Protein AF-A0A661CUA1-F1 (afdb_monomer_lite)

Radius of gyration: 27.74 Å; chains: 1; bounding box: 76×44×80 Å

Sequence (276 aa):
GLHLSSKHQPNWLWATFEHKDNLGRCDYVGCYDFFGNTQPIIKPKKKGGKYPAGNLTKDLMNWMNALAVDKRLKNYRLKGVQINYTDSYGRPIVFGNSAIEVGFAATSSCMSCHVRASFTKEGENVLGFGADRLDQSYNGCPQPAWFNPLWTYGNPPMLKPADFVWALSKAEKAKVPPTQLSPKDGVVSYDYPGYTTDLKWTAVPDATSYQVEIQYKRSNDNRWLPWKKISTTTTEFTFQFLLNTPLNMRGRWRVWAVYPRGEGPKTGWWTFKYRR

Secondary structure (DSSP, 8-state):
-EEEEETTSTT-EEEEEEETT-TTTTTTT-EE-TTTBSS-EE---STT------PBPHHHHHHHHHTT--GGGGGEEEEEEE--SB-TTS-B-----TTTSTTTTTT--HHHHHHHSEE-TT--B-S-SB-SSTT-B--SS--GGGGGGG--TT-----EE-SEEE--TT--PPP-PPPEEESPTTEEEE-TTT-EEEEEE---TT--EEEEEEEEE-TT--S-EEEEEEEESSSEEEEE---SS-S-PEEEEEEEEEETTEE-PPPPPEEEEEE-

Foldseek 3Di:
DKWAWDPPDVLTKIWDKDFLAQFQQQAAQFAAQPQFFPCRTGHHDDGRHRGHSGATDPRVVVVCVVVVPPPNCNRMDIRDIDRFLADPVQHGDQQADCQPLPQASNADDRSQQQVLQWAFPVRDNPQDQADPDSNHGDGGDDDPVSQPVQPPDPDRTDIDGDRMDDGCPPPDDAFDFWAWDPPAFPAEDDDPDDQKGKTATDDDPQFQWKWKWKWKDDPPGPDTHTDDIDIGRDRMDIDGDPDPDDDKMKMKMKMWTAHPVGTHDIDDIGIYIYDD

pLDDT: mean 85.12, std 11.74, range [44.56, 98.38]

Structure (mmCIF, N/CA/C/O backbone):
data_AF-A0A661CUA1-F1
#
_entry.id   AF-A0A661CUA1-F1
#
loop_
_atom_site.group_PDB
_atom_site.id
_atom_site.type_symbol
_atom_site.label_atom_id
_atom_site.label_alt_id
_atom_site.label_comp_id
_atom_site.label_asym_id
_atom_site.label_entity_id
_atom_site.label_seq_id
_atom_site.pdbx_PDB_ins_code
_atom_site.Cartn_x
_atom_site.Cartn_y
_atom_site.Cartn_z
_atom_site.occupancy
_atom_site.B_iso_or_equiv
_atom_site.auth_seq_id
_atom_site.auth_comp_id
_atom_site.auth_asym_id
_atom_site.auth_atom_id
_atom_site.pdbx_PDB_model_num
ATOM 1 N N . GLY A 1 1 ? 6.805 0.487 -2.379 1.00 82.69 1 GLY A N 1
ATOM 2 C CA . GLY A 1 1 ? 6.686 -0.043 -3.747 1.00 82.69 1 GLY A CA 1
ATOM 3 C C . GLY A 1 1 ? 7.747 -1.094 -3.967 1.00 82.69 1 GLY A C 1
ATOM 4 O O . GLY A 1 1 ? 8.706 -1.143 -3.201 1.00 82.69 1 GLY A O 1
ATOM 5 N N . LEU A 1 2 ? 7.569 -1.920 -4.989 1.00 87.56 2 LEU A N 1
ATOM 6 C CA . LEU A 1 2 ? 8.536 -2.924 -5.417 1.00 87.56 2 LEU A CA 1
ATOM 7 C C . LEU A 1 2 ? 8.628 -2.902 -6.945 1.00 87.56 2 LEU A C 1
ATOM 9 O O . LEU A 1 2 ? 7.609 -3.018 -7.618 1.00 87.56 2 LEU A O 1
ATOM 13 N N . HIS A 1 3 ? 9.838 -2.774 -7.470 1.00 87.69 3 HIS A N 1
ATOM 14 C CA . HIS A 1 3 ? 10.173 -2.974 -8.871 1.00 87.69 3 HIS A CA 1
ATOM 15 C C . HIS A 1 3 ? 10.940 -4.272 -9.034 1.00 87.69 3 HIS A C 1
ATOM 17 O O . HIS A 1 3 ? 11.919 -4.505 -8.325 1.00 87.69 3 HIS A O 1
ATOM 23 N N . LEU A 1 4 ? 10.500 -5.079 -9.993 1.00 84.50 4 LEU A N 1
ATOM 24 C CA . LEU A 1 4 ? 11.173 -6.300 -10.402 1.00 84.50 4 LEU A CA 1
ATOM 25 C C . LEU A 1 4 ? 11.501 -6.192 -11.887 1.00 84.50 4 LEU A C 1
ATOM 27 O O . LEU A 1 4 ? 10.625 -5.844 -12.685 1.00 84.50 4 LEU A O 1
ATOM 31 N N . SER A 1 5 ? 12.749 -6.494 -12.233 1.00 82.00 5 SER A N 1
ATOM 32 C CA . SER A 1 5 ? 13.186 -6.704 -13.606 1.00 82.00 5 SER A CA 1
ATOM 33 C C . SER A 1 5 ? 13.463 -8.187 -13.846 1.00 82.00 5 SER A C 1
ATOM 35 O O . SER A 1 5 ? 13.892 -8.913 -12.947 1.00 82.00 5 SER A O 1
ATOM 37 N N . SER A 1 6 ? 13.220 -8.645 -15.073 1.00 78.50 6 SER A N 1
ATOM 38 C CA . SER A 1 6 ? 13.767 -9.906 -15.564 1.00 78.50 6 SER A CA 1
ATOM 39 C C . SER A 1 6 ? 14.571 -9.678 -16.834 1.00 78.50 6 SER A C 1
ATOM 41 O O . SER A 1 6 ? 14.069 -9.124 -17.813 1.00 78.50 6 SER A O 1
ATOM 43 N N . LYS A 1 7 ? 15.800 -10.200 -16.836 1.00 75.19 7 LYS A N 1
ATOM 44 C CA . LYS A 1 7 ? 16.718 -10.217 -17.986 1.00 75.19 7 LYS A CA 1
ATOM 45 C C . LYS A 1 7 ? 16.389 -11.296 -19.020 1.00 75.19 7 LYS A C 1
ATOM 47 O O . LYS A 1 7 ? 17.126 -11.460 -19.983 1.00 75.19 7 LYS A O 1
ATOM 52 N N . HIS A 1 8 ? 15.282 -12.023 -18.854 1.00 72.44 8 HIS A N 1
ATOM 53 C CA . HIS A 1 8 ? 14.834 -13.019 -19.834 1.00 72.44 8 HIS A CA 1
ATOM 54 C C . HIS A 1 8 ? 14.430 -12.407 -21.188 1.00 72.44 8 HIS A C 1
ATOM 56 O O . HIS A 1 8 ? 14.202 -13.148 -22.138 1.00 72.44 8 HIS A O 1
ATOM 62 N N . GLN A 1 9 ? 14.303 -11.079 -21.284 1.00 69.56 9 GLN A N 1
ATOM 63 C CA . GLN A 1 9 ? 13.999 -10.358 -22.519 1.00 69.56 9 GLN A CA 1
ATOM 64 C C . GLN A 1 9 ? 15.070 -9.285 -22.778 1.00 69.56 9 GLN A C 1
ATOM 66 O O . GLN A 1 9 ? 15.530 -8.674 -21.809 1.00 69.56 9 GLN A O 1
ATOM 71 N N . PRO A 1 10 ? 15.431 -8.992 -24.046 1.00 66.12 10 PRO A N 1
ATOM 72 C CA . PRO A 1 10 ? 16.476 -8.014 -24.380 1.00 66.12 10 PRO A CA 1
ATOM 73 C C . PRO A 1 10 ? 16.242 -6.622 -23.782 1.00 66.12 10 PRO A C 1
ATOM 75 O O . PRO A 1 10 ? 17.176 -5.997 -23.292 1.00 66.12 10 PRO A O 1
ATOM 78 N N . ASN A 1 11 ? 14.983 -6.177 -23.745 1.00 67.44 11 ASN A N 1
ATOM 79 C CA . ASN A 1 11 ? 14.596 -4.883 -23.175 1.00 67.44 11 ASN A CA 1
ATOM 80 C C . ASN A 1 11 ? 14.220 -4.948 -21.689 1.00 67.44 11 ASN A C 1
ATOM 82 O O . ASN A 1 11 ? 13.808 -3.942 -21.131 1.00 67.44 11 ASN A O 1
ATOM 86 N N . TRP A 1 12 ? 14.393 -6.107 -21.051 1.00 71.19 12 TRP A N 1
ATOM 87 C CA . TRP A 1 12 ? 14.025 -6.406 -19.669 1.00 71.19 12 TRP A CA 1
ATOM 88 C C . TRP A 1 12 ? 12.513 -6.290 -19.423 1.00 71.19 12 TRP A C 1
ATOM 90 O O . TRP A 1 12 ? 11.855 -5.305 -19.747 1.00 71.19 12 TRP A O 1
ATOM 100 N N . LEU A 1 13 ? 11.928 -7.321 -18.820 1.00 82.06 13 LEU A N 1
ATOM 101 C CA . LEU A 1 13 ? 10.550 -7.231 -18.344 1.00 82.06 13 LEU A CA 1
ATOM 102 C C . LEU A 1 13 ? 10.547 -6.402 -17.064 1.00 82.06 13 LEU A C 1
ATOM 104 O O . LEU A 1 13 ? 11.079 -6.870 -16.061 1.00 82.06 13 LEU A O 1
ATOM 108 N N . TRP A 1 14 ? 9.923 -5.228 -17.071 1.00 86.12 14 TRP A N 1
ATOM 109 C CA . TRP A 1 14 ? 9.775 -4.405 -15.874 1.00 86.12 14 TRP A CA 1
ATOM 110 C C . TRP A 1 14 ? 8.365 -4.489 -15.324 1.00 86.12 14 TRP A C 1
ATOM 112 O O . TRP A 1 14 ? 7.400 -4.176 -16.013 1.00 86.12 14 TRP A O 1
ATOM 122 N N . ALA A 1 15 ? 8.240 -4.865 -14.057 1.00 90.44 15 ALA A N 1
ATOM 123 C CA . ALA A 1 15 ? 6.969 -4.900 -13.352 1.00 90.44 15 ALA A CA 1
ATOM 124 C C . ALA A 1 15 ? 7.048 -4.051 -12.084 1.00 90.44 15 ALA A C 1
ATOM 126 O O . ALA A 1 15 ? 8.010 -4.142 -11.315 1.00 90.44 15 ALA A O 1
ATOM 127 N N . THR A 1 16 ? 6.016 -3.239 -11.849 1.00 91.50 16 THR A N 1
ATOM 128 C CA . THR A 1 16 ? 5.913 -2.432 -10.631 1.00 91.50 16 THR A CA 1
ATOM 129 C C . THR A 1 16 ? 4.720 -2.833 -9.790 1.00 91.50 16 THR A C 1
ATOM 131 O O . THR A 1 16 ? 3.604 -3.023 -10.278 1.00 91.50 16 THR A O 1
ATOM 134 N N . PHE A 1 17 ? 4.968 -2.956 -8.494 1.00 93.25 17 PHE A N 1
ATOM 135 C CA . PHE A 1 17 ? 4.002 -3.380 -7.509 1.00 93.25 17 PHE A CA 1
ATOM 136 C C . PHE A 1 17 ? 3.898 -2.354 -6.393 1.00 93.25 17 PHE A C 1
ATOM 138 O O . PHE A 1 17 ? 4.875 -1.752 -5.930 1.00 93.25 17 PHE A O 1
ATOM 145 N N . GLU A 1 18 ? 2.687 -2.202 -5.883 1.00 92.88 18 GLU A N 1
ATOM 146 C CA . GLU A 1 18 ? 2.422 -1.370 -4.723 1.00 92.88 18 GLU A CA 1
ATOM 147 C C . GLU A 1 18 ? 1.622 -2.138 -3.684 1.00 92.88 18 GLU A C 1
ATOM 149 O O . GLU A 1 18 ? 0.798 -2.997 -4.004 1.00 92.88 18 GLU A O 1
ATOM 154 N N . HIS A 1 19 ? 1.876 -1.827 -2.414 1.00 92.94 19 HIS A N 1
ATOM 155 C CA . HIS A 1 19 ? 1.150 -2.441 -1.316 1.00 92.94 19 HIS A CA 1
ATOM 156 C C . HIS A 1 19 ? -0.345 -2.106 -1.415 1.00 92.94 19 HIS A C 1
ATOM 158 O O . HIS A 1 19 ? -0.734 -1.017 -1.847 1.00 92.94 19 HIS A O 1
ATOM 164 N N . LYS A 1 20 ? -1.208 -3.029 -0.986 1.00 92.00 20 LYS A N 1
ATOM 165 C CA . LYS A 1 20 ? -2.658 -2.905 -1.139 1.00 92.00 20 LYS A CA 1
ATOM 166 C C . LYS A 1 20 ? -3.247 -1.706 -0.375 1.00 92.00 20 LYS A C 1
ATOM 168 O O . LYS A 1 20 ? -4.302 -1.195 -0.747 1.00 92.00 20 LYS A O 1
ATOM 173 N N . ASP A 1 21 ? -2.536 -1.275 0.662 1.00 89.69 21 ASP A N 1
ATOM 174 C CA . ASP A 1 21 ? -2.893 -0.157 1.537 1.00 89.69 21 ASP A CA 1
ATOM 175 C C . ASP A 1 21 ? -2.162 1.149 1.185 1.00 89.69 21 ASP A C 1
ATOM 177 O O . ASP A 1 21 ? -2.344 2.149 1.874 1.00 89.69 21 ASP A O 1
ATOM 181 N N . ASN A 1 22 ? -1.340 1.161 0.128 1.00 89.50 22 ASN A N 1
ATOM 182 C CA . ASN A 1 22 ? -0.621 2.365 -0.276 1.00 89.50 22 ASN A CA 1
ATOM 183 C C . ASN A 1 22 ? -1.599 3.452 -0.751 1.00 89.50 22 ASN A C 1
ATOM 185 O O . ASN A 1 22 ? -2.409 3.225 -1.656 1.00 89.50 22 ASN A O 1
ATOM 189 N N . LEU A 1 23 ? -1.516 4.637 -0.143 1.00 88.19 23 LEU A N 1
ATOM 190 C CA . LEU A 1 23 ? -2.257 5.811 -0.596 1.00 88.19 23 LEU A CA 1
ATOM 191 C C . LEU A 1 23 ? -1.641 6.341 -1.888 1.00 88.19 23 LEU A C 1
ATOM 193 O O . LEU A 1 23 ? -0.425 6.348 -2.052 1.00 88.19 23 LEU A O 1
ATOM 197 N N . GLY A 1 24 ? -2.495 6.787 -2.801 1.00 88.44 24 GLY A N 1
ATOM 198 C CA . GLY A 1 24 ? -2.094 7.231 -4.130 1.00 88.44 24 GLY A CA 1
ATOM 199 C C . GLY A 1 24 ? -1.761 6.100 -5.107 1.00 88.44 24 GLY A C 1
ATOM 200 O O . GLY A 1 24 ? -1.359 6.353 -6.247 1.00 88.44 24 GLY A O 1
ATOM 201 N N . ARG A 1 25 ? -1.970 4.835 -4.705 1.00 89.12 25 ARG A N 1
ATOM 202 C CA . ARG A 1 25 ? -1.834 3.700 -5.620 1.00 89.12 25 ARG A CA 1
ATOM 203 C C . ARG A 1 25 ? -2.765 3.892 -6.808 1.00 89.12 25 ARG A C 1
ATOM 205 O O . ARG A 1 25 ? -3.964 3.850 -6.622 1.00 89.12 25 ARG A O 1
ATOM 212 N N . CYS A 1 26 ? -2.223 3.988 -8.020 1.00 91.31 26 CYS A N 1
ATOM 213 C CA . CYS A 1 26 ? -2.961 4.240 -9.276 1.00 91.31 26 CYS A CA 1
ATOM 214 C C . CYS A 1 26 ? -3.239 5.724 -9.625 1.00 91.31 26 CYS A C 1
ATOM 216 O O . CYS A 1 26 ? -3.932 5.965 -10.607 1.00 91.31 26 CYS A O 1
ATOM 218 N N . ASP A 1 27 ? -2.662 6.708 -8.924 1.00 88.94 27 ASP A N 1
ATOM 219 C CA . ASP A 1 27 ? -2.953 8.146 -9.125 1.00 88.94 27 ASP A CA 1
ATOM 220 C C . ASP A 1 27 ? -2.686 8.735 -10.511 1.00 88.94 27 ASP A C 1
ATOM 222 O O . ASP A 1 27 ? -3.409 9.634 -10.927 1.00 88.94 27 ASP A O 1
ATOM 226 N N . TYR A 1 28 ? -1.625 8.303 -11.190 1.00 84.69 28 TYR A N 1
ATOM 227 C CA . TYR A 1 28 ? -1.165 8.973 -12.411 1.00 84.69 28 TYR A CA 1
ATOM 228 C C . TYR A 1 28 ? -1.676 8.267 -13.661 1.00 84.69 28 TYR A C 1
ATOM 230 O O . TYR A 1 28 ? -2.523 8.775 -14.383 1.00 84.69 28 TYR A O 1
ATOM 238 N N . VAL A 1 29 ? -1.189 7.050 -13.872 1.00 87.00 29 VAL A N 1
ATOM 239 C CA . VAL A 1 29 ? -1.447 6.257 -15.082 1.00 87.00 29 VAL A CA 1
ATOM 240 C C . VAL A 1 29 ? -2.541 5.208 -14.885 1.00 87.00 29 VAL A C 1
ATOM 242 O O . VAL A 1 29 ? -2.998 4.603 -15.846 1.00 87.00 29 VAL A O 1
ATOM 245 N N . GLY A 1 30 ? -2.992 5.000 -13.645 1.00 91.50 30 GLY A N 1
ATOM 246 C CA . GLY A 1 30 ? -3.893 3.913 -13.269 1.00 91.50 30 GLY A CA 1
ATOM 247 C C . GLY A 1 30 ? -3.139 2.661 -12.830 1.00 91.50 30 GLY A C 1
ATOM 248 O O . GLY A 1 30 ? -1.922 2.693 -12.623 1.00 91.50 30 GLY A O 1
ATOM 249 N N . CYS A 1 31 ? -3.874 1.571 -12.641 1.00 93.50 31 CYS A N 1
ATOM 250 C CA . CYS A 1 31 ? -3.322 0.234 -12.468 1.00 93.50 31 CYS A CA 1
ATOM 251 C C . CYS A 1 31 ? -3.986 -0.733 -13.447 1.00 93.50 31 CYS A C 1
ATOM 253 O O . CYS A 1 31 ? -5.211 -0.702 -13.593 1.00 93.50 31 CYS A O 1
ATOM 255 N N . TYR A 1 32 ? -3.176 -1.589 -14.064 1.00 93.69 32 TYR A N 1
ATOM 256 C CA . TYR A 1 32 ? -3.595 -2.579 -15.048 1.00 93.69 32 TYR A CA 1
ATOM 257 C C . TYR A 1 32 ? -3.004 -3.942 -14.676 1.00 93.69 32 TYR A C 1
ATOM 259 O O . TYR A 1 32 ? -1.792 -4.137 -14.741 1.00 93.69 32 TYR A O 1
ATOM 267 N N . ASP A 1 33 ? -3.863 -4.866 -14.254 1.00 94.69 33 ASP A N 1
ATOM 268 C CA . ASP A 1 33 ? -3.498 -6.208 -13.796 1.00 94.69 33 ASP A CA 1
ATOM 269 C C . ASP A 1 33 ? -4.575 -7.228 -14.192 1.00 94.69 33 ASP A C 1
ATOM 271 O O . ASP A 1 33 ? -5.429 -7.609 -13.393 1.00 94.69 33 ASP A O 1
ATOM 275 N N . PHE A 1 34 ? -4.545 -7.651 -15.457 1.00 94.31 34 PHE A N 1
ATOM 276 C CA . PHE A 1 34 ? -5.520 -8.590 -16.025 1.00 94.31 34 PHE A CA 1
ATOM 277 C C . PHE A 1 34 ? -5.372 -10.025 -15.521 1.00 94.31 34 PHE A C 1
ATOM 279 O O . PHE A 1 34 ? -6.331 -10.789 -15.576 1.00 94.31 34 PHE A O 1
ATOM 286 N N . PHE A 1 35 ? -4.189 -10.388 -15.027 1.00 95.06 35 PHE A N 1
ATOM 287 C CA . PHE A 1 35 ? -3.912 -11.736 -14.544 1.00 95.06 35 PHE A CA 1
ATOM 288 C C . PHE A 1 35 ? -4.109 -11.853 -13.035 1.00 95.06 35 PHE A C 1
ATOM 290 O O . PHE A 1 35 ? -4.712 -12.809 -12.558 1.00 95.06 35 PHE A O 1
ATOM 297 N N . GLY A 1 36 ? -3.582 -10.900 -12.271 1.00 94.12 36 GLY A N 1
ATOM 298 C CA . GLY A 1 36 ? -3.439 -10.991 -10.826 1.00 94.12 36 GLY A CA 1
ATOM 299 C C . GLY A 1 36 ? -4.579 -10.387 -10.019 1.00 94.12 36 GLY A C 1
ATOM 300 O O . GLY A 1 36 ? -4.714 -10.729 -8.842 1.00 94.12 36 GLY A O 1
ATOM 301 N N . ASN A 1 37 ? -5.428 -9.544 -10.614 1.00 95.12 37 ASN A N 1
ATOM 302 C CA . ASN A 1 37 ? -6.484 -8.836 -9.896 1.00 95.12 37 ASN A CA 1
ATOM 303 C C . ASN A 1 37 ? -7.870 -9.073 -10.504 1.00 95.12 37 ASN A C 1
ATOM 305 O O . ASN A 1 37 ? -8.085 -8.907 -11.699 1.00 95.12 37 ASN A O 1
ATOM 309 N N . THR A 1 38 ? -8.857 -9.373 -9.656 1.00 95.31 38 THR A N 1
ATOM 310 C CA . THR A 1 38 ? -10.266 -9.471 -10.074 1.00 95.31 3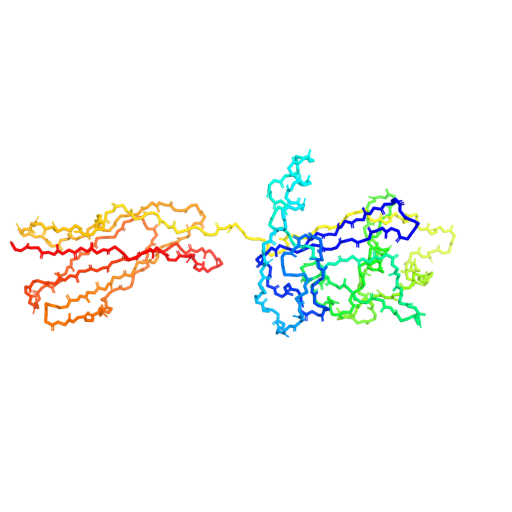8 THR A CA 1
ATOM 311 C C . THR A 1 38 ? -10.844 -8.137 -10.559 1.00 95.31 38 THR A C 1
ATOM 313 O O . THR A 1 38 ? -11.894 -8.113 -11.190 1.00 95.31 38 THR A O 1
ATOM 316 N N . GLN A 1 39 ? -10.203 -7.015 -10.220 1.00 93.69 39 GLN A N 1
ATOM 317 C CA . GLN A 1 39 ? -10.478 -5.691 -10.778 1.00 93.69 39 GLN A CA 1
ATOM 318 C C . GLN A 1 39 ? -9.273 -5.265 -11.623 1.00 93.69 39 GLN A C 1
ATOM 320 O O . GLN A 1 39 ? -8.368 -4.604 -11.109 1.00 93.69 39 GLN A O 1
ATOM 325 N N . PRO A 1 40 ? -9.234 -5.661 -12.905 1.00 93.06 40 PRO A N 1
ATOM 326 C CA . PRO A 1 40 ? -8.013 -5.595 -13.695 1.00 93.06 40 PRO A CA 1
ATOM 327 C C . PRO A 1 40 ? -7.659 -4.186 -14.157 1.00 9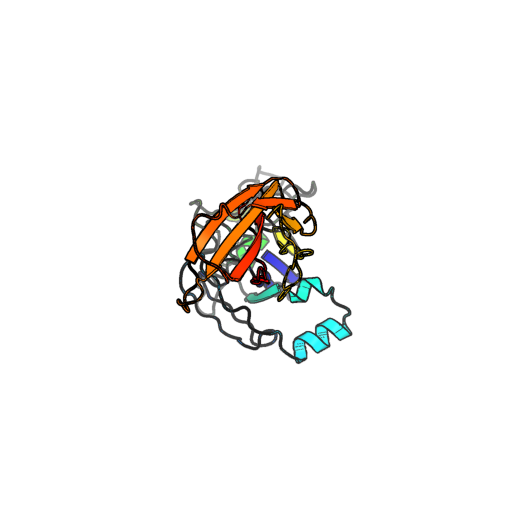3.06 40 PRO A C 1
ATOM 329 O O . PRO A 1 40 ? -6.514 -3.935 -14.505 1.00 93.06 40 PRO A O 1
ATOM 332 N N . ILE A 1 41 ? -8.618 -3.257 -14.159 1.00 94.38 41 ILE A N 1
ATOM 333 C CA . ILE A 1 41 ? -8.400 -1.867 -14.559 1.00 94.38 41 ILE A CA 1
ATOM 334 C C . ILE A 1 41 ? -8.883 -0.953 -13.440 1.00 94.38 41 ILE A C 1
ATOM 336 O O . ILE A 1 41 ? -10.075 -0.891 -13.136 1.00 94.38 41 ILE A O 1
ATOM 340 N N . ILE A 1 42 ? -7.959 -0.187 -12.868 1.00 93.19 42 ILE A N 1
ATOM 341 C CA . ILE A 1 42 ? -8.256 0.872 -11.905 1.00 93.19 42 ILE A CA 1
ATOM 342 C C . ILE A 1 42 ? -7.789 2.188 -12.515 1.00 93.19 42 ILE A C 1
ATOM 344 O O . ILE A 1 42 ? -6.593 2.476 -12.568 1.00 93.19 42 ILE A O 1
ATOM 348 N N . LYS A 1 43 ? -8.744 2.997 -12.978 1.00 92.50 43 LYS A N 1
ATOM 349 C CA . LYS A 1 43 ? -8.448 4.318 -13.541 1.00 92.50 43 LYS A CA 1
ATOM 350 C C . LYS A 1 43 ? -7.980 5.295 -12.448 1.00 92.50 43 LYS A C 1
ATOM 352 O O . LYS A 1 43 ? -8.455 5.191 -11.309 1.00 92.50 43 LYS A O 1
ATOM 357 N N . PRO A 1 44 ? -7.106 6.258 -12.792 1.00 90.56 44 PRO A N 1
ATOM 358 C CA . PRO A 1 44 ? -6.776 7.388 -11.929 1.00 90.56 44 PRO A CA 1
ATOM 359 C C . PRO A 1 44 ? -8.016 8.085 -11.374 1.00 90.56 44 PRO A C 1
ATOM 361 O O . PRO A 1 44 ? -9.020 8.234 -12.074 1.00 90.56 44 PRO A O 1
ATOM 364 N N . LYS A 1 45 ? -7.945 8.527 -10.117 1.00 84.44 45 LYS A N 1
ATOM 365 C CA . LYS A 1 45 ? -8.964 9.389 -9.507 1.00 84.44 45 LYS A CA 1
ATOM 366 C C . LYS A 1 45 ? -8.304 10.626 -8.898 1.00 84.44 45 LYS A C 1
ATOM 368 O O . LYS A 1 45 ? -7.842 11.503 -9.617 1.00 84.44 45 LYS A O 1
ATOM 373 N N . LYS A 1 46 ? -8.276 10.709 -7.566 1.00 78.88 46 LYS A N 1
ATOM 374 C CA . LYS A 1 46 ? -7.733 11.833 -6.803 1.00 78.88 46 LYS A CA 1
ATOM 375 C C . LYS A 1 46 ? -6.348 11.471 -6.283 1.00 78.88 46 LYS A C 1
ATOM 377 O O . LYS A 1 46 ? -6.217 10.441 -5.624 1.00 78.88 46 LYS A O 1
ATOM 382 N N . LYS A 1 47 ? -5.379 12.371 -6.484 1.00 81.25 47 LYS A N 1
ATOM 383 C CA . LYS A 1 47 ? -4.028 12.255 -5.919 1.00 81.25 47 LYS A CA 1
ATOM 384 C C . LYS A 1 47 ? -4.066 12.020 -4.403 1.00 81.25 47 LYS A C 1
ATOM 386 O O . LYS A 1 47 ? -4.809 12.694 -3.687 1.00 81.25 47 LYS A O 1
ATOM 391 N N . GLY A 1 48 ? -3.279 11.063 -3.923 1.00 82.19 48 GLY A N 1
ATOM 392 C CA . GLY A 1 48 ? -3.225 10.621 -2.530 1.00 82.19 48 GLY A CA 1
ATOM 393 C C . GLY A 1 48 ? -4.447 9.820 -2.069 1.00 82.19 48 GLY A C 1
ATOM 394 O O . GLY A 1 48 ? -4.599 9.576 -0.873 1.00 82.19 48 GLY A O 1
ATOM 395 N N . GLY A 1 49 ? -5.341 9.425 -2.980 1.00 83.12 49 GLY A N 1
ATOM 396 C CA . GLY A 1 49 ? -6.562 8.694 -2.648 1.00 83.12 49 GLY A CA 1
ATOM 397 C C . GLY A 1 49 ? -6.312 7.245 -2.220 1.00 83.12 49 GLY A C 1
ATOM 398 O O . GLY A 1 49 ? -5.288 6.644 -2.540 1.00 83.12 49 GLY A O 1
ATOM 399 N N . LYS A 1 50 ? -7.282 6.647 -1.519 1.00 88.50 50 LYS A N 1
ATOM 400 C CA . LYS A 1 50 ? -7.321 5.193 -1.310 1.00 88.50 50 LYS A CA 1
ATOM 401 C C . LYS A 1 50 ? -8.041 4.536 -2.486 1.00 88.50 50 LYS A C 1
ATOM 403 O O . LYS A 1 50 ? -9.143 4.948 -2.843 1.00 88.50 50 LYS A O 1
ATOM 408 N N . TYR A 1 51 ? -7.442 3.492 -3.046 1.00 90.75 51 TYR A N 1
ATOM 409 C CA . TYR A 1 51 ? -7.987 2.768 -4.194 1.00 90.75 51 TYR A CA 1
ATOM 410 C C . TYR A 1 51 ? -8.455 1.366 -3.790 1.00 90.75 51 TYR A C 1
ATOM 412 O O . TYR A 1 51 ? -7.880 0.766 -2.872 1.00 90.75 51 TYR A O 1
ATOM 420 N N . PRO A 1 52 ? -9.478 0.805 -4.461 1.00 90.00 52 PRO A N 1
ATOM 421 C CA . PRO A 1 52 ? -9.916 -0.562 -4.199 1.00 90.00 52 PRO A CA 1
ATOM 422 C C . PRO A 1 52 ? -8.772 -1.527 -4.508 1.00 90.00 52 PRO A C 1
ATOM 424 O O . PRO A 1 52 ? -8.177 -1.468 -5.578 1.00 90.00 52 PRO A O 1
ATOM 427 N N . ALA A 1 53 ? -8.405 -2.377 -3.548 1.00 89.31 53 ALA A N 1
ATOM 428 C CA . ALA A 1 53 ? -7.321 -3.343 -3.740 1.00 89.31 53 ALA A CA 1
ATOM 429 C C . ALA A 1 53 ? -7.699 -4.483 -4.690 1.00 89.31 53 ALA A C 1
ATOM 431 O O . ALA A 1 53 ? -6.806 -5.104 -5.267 1.00 89.31 53 ALA A O 1
ATOM 432 N N . GLY A 1 54 ? -8.998 -4.767 -4.811 1.00 91.19 54 GLY A N 1
ATOM 433 C CA . GLY A 1 54 ? -9.489 -5.990 -5.428 1.00 91.19 54 GLY A CA 1
ATOM 434 C C . GLY A 1 54 ? -8.981 -7.251 -4.719 1.00 91.19 54 GLY A C 1
ATOM 435 O O . GLY A 1 54 ? -8.170 -7.209 -3.779 1.00 91.19 54 GLY A O 1
ATOM 436 N N . ASN A 1 55 ? -9.479 -8.390 -5.179 1.00 94.94 55 ASN A N 1
ATOM 437 C CA . ASN A 1 55 ? -9.015 -9.691 -4.728 1.00 94.94 55 ASN A CA 1
ATOM 438 C C . ASN A 1 55 ? -7.971 -10.219 -5.709 1.00 94.94 55 ASN A C 1
ATOM 440 O O . ASN A 1 55 ? -7.990 -9.877 -6.890 1.00 94.94 55 ASN A O 1
ATOM 444 N N . LEU A 1 56 ? -7.061 -11.052 -5.207 1.00 96.25 56 LEU A N 1
ATOM 445 C CA . LEU A 1 56 ? -6.183 -11.803 -6.096 1.00 96.25 56 LEU A CA 1
ATOM 446 C C . LEU A 1 56 ? -7.016 -12.840 -6.855 1.00 96.25 56 LEU A C 1
ATOM 448 O O . LEU A 1 56 ? -7.937 -13.431 -6.280 1.00 96.25 56 LEU A O 1
ATOM 452 N N . THR A 1 57 ? -6.713 -13.054 -8.132 1.00 97.44 57 THR A N 1
ATOM 453 C CA . THR A 1 57 ? -7.366 -14.106 -8.925 1.00 97.44 57 THR A CA 1
ATOM 454 C C . THR A 1 57 ? -7.000 -15.493 -8.398 1.00 97.44 57 THR A C 1
ATOM 456 O O . THR A 1 57 ? -5.980 -15.685 -7.728 1.00 97.44 57 THR A O 1
ATOM 459 N N . LYS A 1 58 ? -7.844 -16.489 -8.695 1.00 97.25 58 LYS A N 1
ATOM 460 C CA . LYS A 1 58 ? -7.569 -17.885 -8.328 1.00 97.25 58 LYS A CA 1
ATOM 461 C C . LYS A 1 58 ? -6.286 -18.388 -8.989 1.00 97.25 58 LYS A C 1
ATOM 463 O O . LYS A 1 58 ? -5.480 -19.014 -8.311 1.00 97.25 58 LYS A O 1
ATOM 468 N N . ASP A 1 59 ? -6.063 -18.041 -10.253 1.00 96.69 59 ASP A N 1
ATOM 469 C CA . ASP A 1 59 ? -4.892 -18.484 -11.014 1.00 96.69 59 ASP A CA 1
ATOM 470 C C . ASP A 1 59 ? -3.588 -17.943 -10.431 1.00 96.69 59 ASP A C 1
ATOM 472 O O . ASP A 1 59 ? -2.659 -18.713 -10.183 1.00 96.69 59 ASP A O 1
ATOM 476 N N . LEU A 1 60 ? -3.542 -16.648 -10.093 1.00 95.94 60 LEU A N 1
ATOM 477 C CA . LEU A 1 60 ? -2.387 -16.081 -9.402 1.00 95.94 60 LEU A CA 1
ATOM 478 C C . LEU A 1 60 ? -2.169 -16.756 -8.043 1.00 95.94 60 LEU A C 1
ATOM 480 O O . LEU A 1 60 ? -1.036 -17.080 -7.695 1.00 95.94 60 LEU A O 1
ATOM 484 N N . MET A 1 61 ? -3.230 -16.987 -7.264 1.00 96.19 61 MET A N 1
ATOM 485 C CA . MET A 1 61 ? -3.094 -17.676 -5.977 1.00 96.19 61 MET A CA 1
ATOM 486 C C . MET A 1 61 ? -2.568 -19.105 -6.141 1.00 96.19 61 MET A C 1
ATOM 488 O O . MET A 1 61 ? -1.720 -19.519 -5.350 1.00 96.19 61 MET A O 1
ATOM 492 N N . ASN A 1 62 ? -3.014 -19.830 -7.168 1.00 96.69 62 ASN A N 1
ATOM 493 C CA . ASN A 1 62 ? -2.521 -21.165 -7.493 1.00 96.69 62 ASN A CA 1
ATOM 494 C C . ASN A 1 62 ? -1.022 -21.128 -7.815 1.00 96.69 62 ASN A C 1
ATOM 496 O O . ASN A 1 62 ? -0.266 -21.907 -7.241 1.00 96.69 62 ASN A O 1
ATOM 500 N N . TRP A 1 63 ? -0.577 -20.177 -8.642 1.00 95.81 63 TRP A N 1
ATOM 501 C CA . TRP A 1 63 ? 0.844 -19.986 -8.958 1.00 95.81 63 TRP A CA 1
ATOM 502 C C . TRP A 1 63 ? 1.674 -19.630 -7.727 1.00 95.81 63 TRP A C 1
ATOM 504 O O . TRP A 1 63 ? 2.707 -20.246 -7.477 1.00 95.81 63 TRP A O 1
ATOM 514 N N . MET A 1 64 ? 1.216 -18.669 -6.921 1.00 95.12 64 MET A N 1
ATOM 515 C CA . MET A 1 64 ? 1.919 -18.274 -5.698 1.00 95.12 64 MET A CA 1
ATOM 516 C C . MET A 1 64 ? 2.057 -19.442 -4.719 1.00 95.12 64 MET A C 1
ATOM 518 O O . MET A 1 64 ? 3.093 -19.568 -4.073 1.00 95.12 64 MET A O 1
ATOM 522 N N . ASN A 1 65 ? 1.031 -20.290 -4.600 1.00 95.12 65 ASN A N 1
ATOM 523 C CA . ASN A 1 65 ? 1.082 -21.466 -3.736 1.00 95.12 65 ASN A CA 1
ATOM 524 C C . ASN A 1 65 ? 2.015 -22.545 -4.309 1.00 95.12 65 ASN A C 1
ATOM 526 O O . ASN A 1 65 ? 2.831 -23.078 -3.563 1.00 95.12 65 ASN A O 1
ATOM 530 N N . ALA A 1 66 ? 1.937 -22.832 -5.614 1.00 96.75 66 ALA A N 1
ATOM 531 C CA . ALA A 1 66 ? 2.792 -23.818 -6.280 1.00 96.75 66 ALA A CA 1
ATOM 532 C C . ALA A 1 66 ? 4.284 -23.454 -6.197 1.00 96.75 66 ALA A C 1
ATOM 534 O O . ALA A 1 66 ? 5.127 -24.325 -6.017 1.00 96.75 66 ALA A O 1
ATOM 535 N N . LEU A 1 67 ? 4.600 -22.159 -6.272 1.00 95.56 67 LEU A N 1
ATOM 536 C CA . LEU A 1 67 ? 5.960 -21.629 -6.156 1.00 95.56 67 LEU A CA 1
ATOM 537 C C . LEU A 1 67 ? 6.379 -21.328 -4.706 1.00 95.56 67 LEU A C 1
ATOM 539 O O . LEU A 1 67 ? 7.445 -20.755 -4.492 1.00 95.56 67 LEU A O 1
ATOM 543 N N . ALA A 1 68 ? 5.541 -21.657 -3.715 1.00 95.25 68 ALA A N 1
ATOM 544 C CA . ALA A 1 68 ? 5.769 -21.359 -2.299 1.00 95.25 68 ALA A CA 1
ATOM 545 C C . ALA A 1 68 ? 6.161 -19.887 -2.029 1.00 95.25 68 ALA A C 1
ATOM 547 O O . ALA A 1 68 ? 6.973 -19.584 -1.153 1.00 95.25 68 ALA A O 1
ATOM 548 N N . VAL A 1 69 ? 5.569 -18.953 -2.781 1.00 91.00 69 VAL A N 1
ATOM 549 C CA . VAL A 1 69 ? 5.843 -17.518 -2.655 1.00 91.00 69 VAL A CA 1
ATOM 550 C C . VAL A 1 69 ? 5.436 -17.042 -1.264 1.00 91.00 69 VAL A C 1
ATOM 552 O O . VAL A 1 69 ? 4.345 -17.350 -0.774 1.00 91.00 69 VAL A O 1
ATOM 555 N N . ASP A 1 70 ? 6.292 -16.230 -0.641 1.00 92.88 70 ASP A N 1
ATOM 556 C CA . ASP A 1 70 ? 6.037 -15.689 0.689 1.00 92.88 70 ASP A CA 1
ATOM 557 C C . ASP A 1 70 ? 4.657 -15.014 0.770 1.00 92.88 70 ASP A C 1
ATOM 559 O O . ASP A 1 70 ? 4.313 -14.118 -0.010 1.00 92.88 70 ASP A O 1
ATOM 563 N N . LYS A 1 71 ? 3.860 -15.416 1.767 1.00 92.19 71 LYS A N 1
ATOM 564 C CA . LYS A 1 71 ? 2.489 -14.924 1.967 1.00 92.19 71 LYS A CA 1
ATOM 565 C C . LYS A 1 71 ? 2.391 -13.398 2.081 1.00 92.19 71 LYS A C 1
ATOM 567 O O . LYS A 1 71 ? 1.334 -12.846 1.783 1.00 92.19 71 LYS A O 1
ATOM 572 N N . ARG A 1 72 ? 3.460 -12.701 2.486 1.00 90.12 72 ARG A N 1
ATOM 573 C CA . ARG A 1 72 ? 3.519 -11.232 2.573 1.00 90.12 72 ARG A CA 1
ATOM 574 C C . ARG A 1 72 ? 3.352 -10.576 1.203 1.00 90.12 72 ARG A C 1
ATOM 576 O O . ARG A 1 72 ? 2.741 -9.509 1.126 1.00 90.12 72 ARG A O 1
ATOM 583 N N . LEU A 1 73 ? 3.800 -11.230 0.129 1.00 90.69 73 LEU A N 1
ATOM 584 C CA . LEU A 1 73 ? 3.670 -10.727 -1.242 1.00 90.69 73 LEU A CA 1
ATOM 585 C C . LEU A 1 73 ? 2.213 -10.700 -1.726 1.00 90.69 73 LEU A C 1
ATOM 587 O O . LEU A 1 73 ? 1.880 -9.898 -2.594 1.00 90.69 73 LEU A O 1
ATOM 591 N N . LYS A 1 74 ? 1.298 -11.437 -1.075 1.00 92.62 74 LYS A N 1
ATOM 592 C CA . LYS A 1 74 ? -0.156 -11.354 -1.334 1.00 92.62 74 LYS A CA 1
ATOM 593 C C . LYS A 1 74 ? -0.744 -9.975 -1.002 1.00 92.62 74 LYS A C 1
ATOM 595 O O . LYS A 1 74 ? -1.876 -9.670 -1.387 1.00 92.62 74 LYS A O 1
ATOM 600 N N . ASN A 1 75 ? -0.001 -9.126 -0.289 1.00 92.44 75 ASN A N 1
ATOM 601 C CA . ASN A 1 75 ? -0.396 -7.746 -0.020 1.00 92.44 75 ASN A CA 1
ATOM 602 C C . ASN A 1 75 ? 0.048 -6.755 -1.097 1.00 92.44 75 ASN A C 1
ATOM 604 O O . ASN A 1 75 ? -0.304 -5.587 -0.996 1.00 92.44 75 ASN A O 1
ATOM 608 N N . TYR A 1 76 ? 0.787 -7.182 -2.115 1.00 92.94 76 TYR A N 1
ATOM 609 C CA . TYR A 1 76 ? 1.164 -6.324 -3.228 1.00 92.94 76 TYR A CA 1
ATOM 610 C C . TYR A 1 76 ? 0.197 -6.521 -4.396 1.00 92.94 76 TYR A C 1
ATOM 612 O O . TYR A 1 76 ? -0.428 -7.573 -4.547 1.00 92.94 76 TYR A O 1
ATOM 620 N N . ARG A 1 77 ? 0.001 -5.464 -5.178 1.00 93.88 77 ARG A N 1
ATOM 621 C CA . ARG A 1 77 ? -0.775 -5.477 -6.417 1.00 93.88 77 ARG A CA 1
ATOM 622 C C . ARG A 1 77 ? 0.118 -5.014 -7.540 1.00 93.88 77 ARG A C 1
ATOM 624 O O . ARG A 1 77 ? 0.831 -4.022 -7.368 1.00 93.88 77 ARG A O 1
ATOM 631 N N . LEU A 1 78 ? 0.061 -5.725 -8.659 1.00 94.00 78 LEU A N 1
ATOM 632 C CA . LEU A 1 78 ? 0.681 -5.263 -9.883 1.00 94.00 78 LEU A CA 1
ATOM 633 C C . LEU A 1 78 ? -0.021 -3.967 -10.285 1.00 94.00 78 LEU A C 1
ATOM 635 O O . LEU A 1 78 ? -1.247 -3.865 -10.302 1.00 94.00 78 LEU A O 1
ATOM 639 N N . LYS A 1 79 ? 0.774 -2.943 -10.553 1.00 92.25 79 LYS A N 1
ATOM 640 C CA . LYS A 1 79 ? 0.285 -1.709 -11.156 1.00 92.25 79 LYS A CA 1
ATOM 641 C C . LYS A 1 79 ? 0.311 -1.815 -12.678 1.00 92.25 79 LYS A C 1
ATOM 643 O O . LYS A 1 79 ? -0.452 -1.123 -13.344 1.00 92.25 79 LYS A O 1
ATOM 648 N N . GLY A 1 80 ? 1.188 -2.660 -13.211 1.00 91.75 80 GLY A N 1
ATOM 649 C CA . GLY A 1 80 ? 1.394 -2.869 -14.636 1.00 91.75 80 GLY A CA 1
ATOM 650 C C . GLY A 1 80 ? 2.837 -3.245 -14.950 1.00 91.75 80 GLY A C 1
ATOM 651 O O . GLY A 1 80 ? 3.692 -3.352 -14.061 1.00 91.75 80 GLY A O 1
ATOM 652 N N . VAL A 1 81 ? 3.065 -3.464 -16.237 1.00 90.81 81 VAL A N 1
ATOM 653 C CA . VAL A 1 81 ? 4.302 -3.984 -16.806 1.00 90.81 81 VAL A CA 1
ATOM 654 C C . VAL A 1 81 ? 4.737 -3.078 -17.949 1.00 90.81 81 VAL A C 1
ATOM 656 O O . VAL A 1 81 ? 3.900 -2.572 -18.695 1.00 90.81 81 VAL A O 1
ATOM 659 N N . GLN A 1 82 ? 6.042 -2.905 -18.101 1.00 89.56 82 GLN A N 1
ATOM 660 C CA . GLN A 1 82 ? 6.661 -2.178 -19.193 1.00 89.56 82 GLN A CA 1
ATOM 661 C C . GLN A 1 82 ? 7.747 -3.062 -19.819 1.00 89.56 82 GLN A C 1
ATOM 663 O O . GLN A 1 82 ? 8.552 -3.663 -19.111 1.00 89.56 82 GLN A O 1
ATOM 668 N N . ILE A 1 83 ? 7.735 -3.172 -21.147 1.00 89.38 83 ILE A N 1
ATOM 669 C CA . ILE A 1 83 ? 8.733 -3.933 -21.926 1.00 89.38 83 ILE A CA 1
ATOM 670 C C . ILE A 1 83 ? 9.450 -3.069 -22.968 1.00 89.38 83 ILE A C 1
ATOM 672 O O . ILE A 1 83 ? 10.464 -3.483 -23.521 1.00 89.38 83 ILE A O 1
ATOM 676 N N . ASN A 1 84 ? 8.940 -1.858 -23.213 1.00 90.12 84 ASN A N 1
ATOM 677 C CA . ASN A 1 84 ? 9.501 -0.893 -24.147 1.00 90.12 84 ASN A CA 1
ATOM 678 C C . ASN A 1 84 ? 9.623 0.483 -23.478 1.00 90.12 84 ASN A C 1
ATOM 680 O O . ASN A 1 84 ? 8.809 0.864 -22.634 1.00 90.12 84 ASN A O 1
ATOM 684 N N . TYR A 1 85 ? 10.610 1.269 -23.901 1.00 90.69 85 TYR A N 1
ATOM 685 C CA . TYR A 1 85 ? 10.767 2.655 -23.450 1.00 90.69 85 TYR A CA 1
ATOM 686 C C . TYR A 1 85 ? 9.726 3.606 -24.052 1.00 90.69 85 TYR A C 1
ATOM 688 O O . TYR A 1 85 ? 9.372 4.610 -23.431 1.00 90.69 85 TYR A O 1
ATOM 696 N N . THR A 1 86 ? 9.248 3.299 -25.257 1.00 92.81 86 THR A N 1
ATOM 697 C CA . THR A 1 86 ? 8.324 4.133 -26.026 1.00 92.81 86 THR A CA 1
ATOM 698 C C . THR A 1 86 ? 7.169 3.312 -26.583 1.00 92.81 86 THR A C 1
ATOM 700 O O . THR A 1 86 ? 7.280 2.096 -26.755 1.00 92.81 86 THR A O 1
ATOM 703 N N . ASP A 1 87 ? 6.065 3.988 -26.886 1.00 91.94 87 ASP A N 1
ATOM 704 C CA . ASP A 1 87 ? 4.960 3.409 -27.640 1.00 91.94 87 ASP A CA 1
ATOM 705 C C . ASP A 1 87 ? 5.295 3.276 -29.139 1.00 91.94 87 ASP A C 1
ATOM 707 O O . ASP A 1 87 ? 6.404 3.587 -29.584 1.00 91.94 87 ASP A O 1
ATOM 711 N N . SER A 1 88 ? 4.324 2.814 -29.931 1.00 93.25 88 SER A N 1
ATOM 712 C CA . SER A 1 88 ? 4.464 2.630 -31.383 1.00 93.25 88 SER A CA 1
ATOM 713 C C . SER A 1 88 ? 4.705 3.925 -32.166 1.00 93.25 88 SER A C 1
ATOM 715 O O . SER A 1 88 ? 5.077 3.860 -33.332 1.00 93.25 88 SER A O 1
ATOM 717 N N . TYR A 1 89 ? 4.487 5.089 -31.552 1.00 95.12 89 TYR A N 1
ATOM 718 C CA . TYR A 1 89 ? 4.712 6.408 -32.143 1.00 95.12 89 TYR A CA 1
ATOM 719 C C . TYR A 1 89 ? 6.008 7.057 -31.635 1.00 95.12 89 TYR A C 1
ATOM 721 O O . TYR A 1 89 ? 6.259 8.226 -31.916 1.00 95.12 89 TYR A O 1
ATOM 729 N N . GLY A 1 90 ? 6.820 6.332 -30.859 1.00 91.88 90 GLY A N 1
ATOM 730 C CA . GLY A 1 90 ? 8.053 6.857 -30.273 1.00 91.88 90 GLY A CA 1
ATOM 731 C C . GLY A 1 90 ? 7.830 7.761 -29.057 1.00 91.88 90 GLY A C 1
ATOM 732 O O . GLY A 1 90 ? 8.784 8.356 -28.557 1.00 91.88 90 GLY A O 1
ATOM 733 N N . ARG A 1 91 ? 6.599 7.865 -28.538 1.00 93.19 91 ARG A N 1
ATOM 734 C CA . ARG A 1 91 ? 6.321 8.657 -27.332 1.00 93.19 91 ARG A CA 1
ATOM 735 C C . ARG A 1 91 ? 6.760 7.868 -26.100 1.00 93.19 91 ARG A C 1
ATOM 737 O O . ARG A 1 91 ? 6.449 6.677 -26.018 1.00 93.19 91 ARG A O 1
ATOM 744 N N . PRO A 1 92 ? 7.449 8.482 -25.125 1.00 92.12 92 PRO A N 1
ATOM 745 C CA . PRO A 1 92 ? 7.838 7.787 -23.906 1.00 92.12 92 PRO A CA 1
ATOM 746 C C . PRO A 1 92 ? 6.650 7.175 -23.161 1.00 92.12 92 PRO A C 1
ATOM 748 O O . PRO A 1 92 ? 5.628 7.832 -22.956 1.00 92.12 92 PRO A O 1
ATOM 751 N N . ILE A 1 93 ? 6.802 5.929 -22.713 1.00 91.44 93 ILE A N 1
ATOM 752 C CA . ILE A 1 93 ? 5.809 5.283 -21.853 1.00 91.44 93 ILE A CA 1
ATOM 753 C C . ILE A 1 93 ? 6.034 5.765 -20.424 1.00 91.44 93 ILE A C 1
ATOM 755 O O . ILE A 1 93 ? 7.035 5.431 -19.797 1.00 91.44 93 ILE A O 1
ATOM 759 N N . VAL A 1 94 ? 5.084 6.540 -19.906 1.00 90.25 94 VAL A N 1
ATOM 760 C CA . VAL A 1 94 ? 5.068 6.964 -18.504 1.00 90.25 94 VAL A CA 1
ATOM 761 C C . VAL A 1 94 ? 4.332 5.913 -17.692 1.00 90.25 94 VAL A C 1
ATOM 763 O O . VAL A 1 94 ? 3.206 5.529 -18.015 1.00 90.25 94 VAL A O 1
ATOM 766 N N . PHE A 1 95 ? 4.979 5.432 -16.640 1.00 88.44 95 PHE A N 1
ATOM 767 C CA . PHE A 1 95 ? 4.491 4.350 -15.814 1.00 88.44 95 PHE A CA 1
ATOM 768 C C . PHE A 1 95 ? 5.136 4.346 -14.414 1.00 88.44 95 PHE A C 1
ATOM 770 O O . PHE A 1 95 ? 5.941 3.479 -14.085 1.00 88.44 95 PHE A O 1
ATOM 777 N N . GLY A 1 96 ? 4.783 5.332 -13.584 1.00 88.00 96 GLY A N 1
ATOM 778 C CA . GLY A 1 96 ? 5.445 5.572 -12.300 1.00 88.00 96 GLY A CA 1
ATOM 779 C C . GLY A 1 96 ? 4.825 4.931 -11.056 1.00 88.00 96 GLY A C 1
ATOM 780 O O . GLY A 1 96 ? 3.605 4.892 -10.937 1.00 88.00 96 GLY A O 1
ATO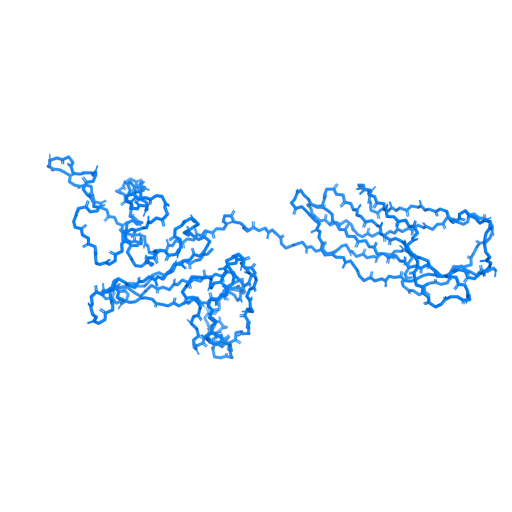M 781 N N . ASN A 1 97 ? 5.640 4.500 -10.091 1.00 89.94 97 ASN A N 1
ATOM 782 C CA . ASN A 1 97 ? 5.292 4.020 -8.752 1.00 89.94 97 ASN A CA 1
ATOM 783 C C . ASN A 1 97 ? 5.232 5.151 -7.714 1.00 89.94 97 ASN A C 1
ATOM 785 O O . ASN A 1 97 ? 6.227 5.796 -7.388 1.00 89.94 97 ASN A O 1
ATOM 789 N N . SER A 1 98 ? 4.073 5.312 -7.082 1.00 87.69 98 SER A N 1
ATOM 790 C CA . SER A 1 98 ? 3.798 6.410 -6.146 1.00 87.69 98 SER A CA 1
ATOM 791 C C . SER A 1 98 ? 4.612 6.371 -4.845 1.00 87.69 98 SER A C 1
ATOM 793 O O . SER A 1 98 ? 4.697 7.381 -4.146 1.00 87.69 98 SER A O 1
ATOM 795 N N . ALA A 1 99 ? 5.201 5.223 -4.497 1.00 85.81 99 ALA A N 1
ATOM 796 C CA . ALA A 1 99 ? 5.996 5.049 -3.282 1.00 85.81 99 ALA A CA 1
ATOM 797 C C . ALA A 1 99 ? 7.510 5.094 -3.531 1.00 85.81 99 ALA A C 1
ATOM 799 O O . ALA A 1 99 ? 8.247 5.480 -2.625 1.00 85.81 99 ALA A O 1
ATOM 800 N N . ILE A 1 100 ? 7.972 4.664 -4.710 1.00 84.75 100 ILE A N 1
ATOM 801 C CA . ILE A 1 100 ? 9.397 4.692 -5.081 1.00 84.75 100 ILE A CA 1
ATOM 802 C C . ILE A 1 100 ? 9.766 6.055 -5.682 1.00 84.75 100 ILE A C 1
ATOM 804 O O . ILE A 1 100 ? 10.831 6.579 -5.385 1.00 84.75 100 ILE A O 1
ATOM 808 N N . GLU A 1 101 ? 8.870 6.670 -6.455 1.00 86.50 101 GLU A N 1
ATOM 809 C CA . GLU A 1 101 ? 9.145 7.890 -7.233 1.00 86.50 101 GLU A CA 1
ATOM 810 C C . GLU A 1 101 ? 8.371 9.086 -6.666 1.00 86.50 101 GLU A C 1
ATOM 812 O O . GLU A 1 101 ? 7.737 9.873 -7.376 1.00 86.50 101 GLU A O 1
ATOM 817 N N . VAL A 1 102 ? 8.361 9.196 -5.335 1.00 81.69 102 VAL A N 1
ATOM 818 C CA . VAL A 1 102 ? 7.676 10.286 -4.632 1.00 81.69 102 VAL A CA 1
ATOM 819 C C . VAL A 1 102 ? 8.188 11.627 -5.164 1.00 81.69 102 VAL A C 1
ATOM 821 O O . VAL A 1 102 ? 9.381 11.899 -5.120 1.00 81.69 102 VAL A O 1
ATOM 824 N N . GLY A 1 103 ? 7.273 12.471 -5.647 1.00 82.19 103 GLY A N 1
ATOM 825 C CA . GLY A 1 103 ? 7.588 13.796 -6.194 1.00 82.19 103 GLY A CA 1
ATOM 826 C C . GLY A 1 103 ? 7.594 13.871 -7.723 1.00 82.19 103 GLY A C 1
ATOM 827 O O . GLY A 1 103 ? 7.255 14.920 -8.256 1.00 82.19 103 GLY A O 1
ATOM 828 N N . PHE A 1 104 ? 7.853 12.763 -8.424 1.00 85.94 104 PHE A N 1
ATOM 829 C CA . PHE A 1 104 ? 7.946 12.734 -9.895 1.00 85.94 104 PHE A CA 1
ATOM 830 C C . PHE A 1 104 ? 7.263 11.515 -10.544 1.00 85.94 104 PHE A C 1
ATOM 832 O O . PHE A 1 104 ? 7.323 11.333 -11.754 1.00 85.94 104 PHE A O 1
ATOM 839 N N . ALA A 1 105 ? 6.508 10.720 -9.780 1.00 87.88 105 ALA A N 1
ATOM 840 C CA . ALA A 1 105 ? 5.754 9.559 -10.271 1.00 87.88 105 ALA A CA 1
ATOM 841 C C . ALA A 1 105 ? 4.761 9.860 -11.422 1.00 87.88 105 ALA A C 1
ATOM 843 O O . ALA A 1 105 ? 4.307 8.954 -12.118 1.00 87.88 105 ALA A O 1
ATOM 844 N N . ALA A 1 106 ? 4.395 11.133 -11.617 1.00 87.75 106 ALA A N 1
ATOM 845 C CA . ALA A 1 106 ? 3.548 11.584 -12.723 1.00 87.75 106 ALA A CA 1
ATOM 846 C C . ALA A 1 106 ? 4.249 11.548 -14.082 1.00 87.75 106 ALA A C 1
ATOM 848 O O . ALA A 1 106 ? 3.578 11.533 -15.109 1.00 87.75 106 ALA A O 1
ATOM 849 N N . THR A 1 107 ? 5.575 11.610 -14.072 1.00 88.88 107 THR A N 1
ATOM 850 C CA . THR A 1 107 ? 6.410 11.725 -15.261 1.00 88.88 107 THR A CA 1
ATOM 851 C C . THR A 1 107 ? 7.347 10.536 -15.396 1.00 88.88 107 THR A C 1
ATOM 853 O O . THR A 1 107 ? 7.925 10.390 -16.457 1.00 88.88 107 THR A O 1
ATOM 856 N N . SER A 1 108 ? 7.464 9.656 -14.397 1.00 89.44 108 SER A N 1
ATOM 857 C CA . SER A 1 108 ? 8.387 8.519 -14.425 1.00 89.44 108 SER A CA 1
ATOM 858 C C . SER A 1 108 ? 7.992 7.386 -15.354 1.00 89.44 108 SER A C 1
ATOM 860 O O . SER A 1 108 ? 6.849 6.944 -15.401 1.00 89.44 108 SER A O 1
ATOM 862 N N . SER A 1 109 ? 8.998 6.871 -16.055 1.00 89.62 109 SER A N 1
ATOM 863 C CA . SER A 1 109 ? 9.020 5.587 -16.752 1.00 89.62 109 SER A CA 1
ATOM 864 C C . SER A 1 109 ? 9.817 4.602 -15.902 1.00 89.62 109 SER A C 1
ATOM 866 O O . SER A 1 109 ? 10.967 4.895 -15.560 1.00 89.62 109 SER A O 1
ATOM 868 N N . CYS A 1 110 ? 9.246 3.433 -15.582 1.00 84.19 110 CYS A N 1
ATOM 869 C CA . CYS A 1 110 ? 9.962 2.396 -14.832 1.00 84.19 110 CYS A CA 1
ATOM 870 C C . CYS A 1 110 ? 11.286 2.065 -15.531 1.00 84.19 110 CYS A C 1
ATOM 872 O O . CYS A 1 110 ? 12.351 2.149 -14.927 1.00 84.19 110 CYS A O 1
ATOM 874 N N . MET A 1 111 ? 11.233 1.761 -16.830 1.00 87.31 111 MET A N 1
ATOM 875 C CA . MET A 1 111 ? 12.418 1.344 -17.583 1.00 87.31 111 MET A CA 1
ATOM 876 C C . MET A 1 111 ? 13.480 2.442 -17.663 1.00 87.31 111 MET A C 1
ATOM 878 O O . MET A 1 111 ? 14.662 2.170 -17.463 1.00 87.31 111 MET A O 1
ATOM 882 N N . SER A 1 112 ? 13.076 3.686 -17.944 1.00 88.00 112 SER A N 1
ATOM 883 C CA . SER A 1 112 ? 14.020 4.804 -18.097 1.00 88.00 112 SER A CA 1
ATOM 884 C C . SER A 1 112 ? 14.667 5.178 -16.759 1.00 88.00 112 SER A C 1
ATOM 886 O O . SER A 1 112 ? 15.873 5.414 -16.706 1.00 88.00 112 SER A O 1
ATOM 888 N N . CYS A 1 113 ? 13.889 5.170 -15.671 1.00 84.31 113 CYS A N 1
ATOM 889 C CA . CYS A 1 113 ? 14.391 5.401 -14.317 1.00 84.31 113 CYS A CA 1
ATOM 890 C C . CYS A 1 113 ? 15.400 4.319 -13.905 1.00 84.31 113 CYS A C 1
ATOM 892 O O . CYS A 1 113 ? 16.478 4.632 -13.406 1.00 84.31 113 CYS A O 1
ATOM 894 N N . HIS A 1 114 ? 15.101 3.047 -14.178 1.00 82.62 114 HIS A N 1
ATOM 895 C CA . HIS A 1 114 ? 15.955 1.933 -13.764 1.00 82.62 114 HIS A CA 1
ATOM 896 C C . HIS A 1 114 ? 17.277 1.820 -14.501 1.00 82.62 114 HIS A C 1
ATOM 898 O O . HIS A 1 114 ? 18.277 1.452 -13.895 1.00 82.62 114 HIS A O 1
ATOM 904 N N . VAL A 1 115 ? 17.325 2.191 -15.778 1.00 82.81 115 VAL A N 1
ATOM 905 C CA . VAL A 1 115 ? 18.609 2.296 -16.482 1.00 82.81 115 VAL A CA 1
ATOM 906 C C . VAL A 1 115 ? 19.549 3.277 -15.768 1.00 82.81 115 VAL A C 1
ATOM 908 O O . VAL A 1 115 ? 20.763 3.079 -15.746 1.00 82.81 115 VAL A O 1
ATOM 911 N N . ARG A 1 116 ? 18.994 4.314 -15.133 1.00 83.38 116 ARG A N 1
ATOM 912 C CA . ARG A 1 116 ? 19.759 5.282 -14.338 1.00 83.38 116 ARG A CA 1
ATOM 913 C C . ARG A 1 116 ? 19.905 4.879 -12.871 1.00 83.38 116 ARG A C 1
ATOM 915 O O . ARG A 1 116 ? 20.803 5.381 -12.210 1.00 83.38 116 ARG A O 1
ATOM 922 N N . ALA A 1 117 ? 19.126 3.913 -12.380 1.00 81.50 117 ALA A N 1
ATOM 923 C CA . ALA A 1 117 ? 19.381 3.203 -11.125 1.00 81.50 117 ALA A 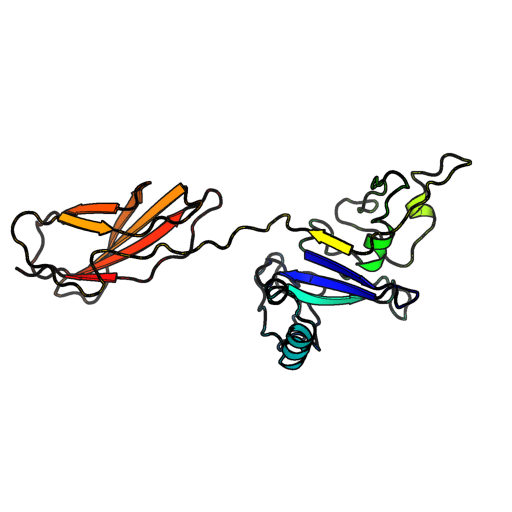CA 1
ATOM 924 C C . ALA A 1 117 ? 20.571 2.239 -11.285 1.00 81.50 117 ALA A C 1
ATOM 926 O O . ALA A 1 117 ? 20.442 1.026 -11.137 1.00 81.50 117 ALA A O 1
ATOM 927 N N . SER A 1 118 ? 21.727 2.795 -11.636 1.00 80.56 118 SER A N 1
ATOM 928 C CA . SER A 1 118 ? 22.960 2.066 -11.890 1.00 80.56 118 SER A CA 1
ATOM 929 C C . SER A 1 118 ? 23.997 2.360 -10.820 1.00 80.56 118 SER A C 1
ATOM 931 O O . SER A 1 118 ? 24.032 3.454 -10.255 1.00 80.56 118 SER A O 1
ATOM 933 N N . PHE A 1 119 ? 24.854 1.376 -10.579 1.00 83.38 119 PHE A N 1
ATOM 934 C CA . PHE A 1 119 ? 25.921 1.461 -9.592 1.00 83.38 119 PHE A CA 1
ATOM 935 C C . PHE A 1 119 ? 27.290 1.364 -10.258 1.00 83.38 119 PHE A C 1
ATOM 937 O O . PHE A 1 119 ? 27.435 0.663 -11.266 1.00 83.38 119 PHE A O 1
ATOM 944 N N . THR A 1 120 ? 28.281 2.051 -9.690 1.00 83.38 120 THR A N 1
ATOM 945 C CA . THR A 1 120 ? 29.695 1.881 -10.051 1.00 83.38 120 THR A CA 1
ATOM 946 C C . THR A 1 120 ? 30.216 0.511 -9.608 1.00 83.38 120 THR A C 1
ATOM 948 O O . THR A 1 120 ? 29.521 -0.249 -8.924 1.00 83.38 120 THR A O 1
ATOM 951 N N . LYS A 1 121 ? 31.471 0.189 -9.950 1.00 83.94 121 LYS A N 1
ATOM 952 C CA . LYS A 1 121 ? 32.138 -1.023 -9.443 1.00 83.94 121 LYS A CA 1
ATOM 953 C C . LYS A 1 121 ? 32.269 -1.022 -7.909 1.00 83.94 121 LYS A C 1
ATOM 955 O O . LYS A 1 121 ? 32.299 -2.091 -7.312 1.00 83.94 121 LYS A O 1
ATOM 960 N N . GLU A 1 122 ? 32.290 0.154 -7.284 1.00 85.00 122 GLU A N 1
ATOM 961 C CA . GLU A 1 122 ? 32.287 0.363 -5.831 1.00 85.00 122 GLU A CA 1
ATOM 962 C C . GLU A 1 122 ? 30.890 0.232 -5.199 1.00 85.00 122 GLU A C 1
ATOM 964 O O . GLU A 1 122 ? 30.764 0.237 -3.977 1.00 85.00 122 GLU A O 1
ATOM 969 N N . GLY A 1 123 ? 29.832 0.096 -6.007 1.00 82.69 123 GLY A N 1
ATOM 970 C CA . GLY A 1 123 ? 28.453 0.012 -5.523 1.00 82.69 123 GLY A CA 1
ATOM 971 C C . GLY A 1 123 ? 27.798 1.370 -5.254 1.00 82.69 123 GLY A C 1
ATOM 972 O O . GLY A 1 123 ? 26.727 1.421 -4.651 1.00 82.69 123 GLY A O 1
ATOM 973 N N . GLU A 1 124 ? 28.400 2.471 -5.705 1.00 81.38 124 GLU A N 1
ATOM 974 C CA . GLU A 1 124 ? 27.854 3.814 -5.513 1.00 81.38 124 GLU A CA 1
ATOM 975 C C . GLU A 1 124 ? 26.795 4.135 -6.569 1.00 81.38 124 GLU A C 1
ATOM 977 O O . GLU A 1 124 ? 27.006 3.912 -7.763 1.00 81.38 124 GLU A O 1
ATOM 982 N N . ASN A 1 125 ? 25.658 4.697 -6.145 1.00 77.94 125 ASN A N 1
ATOM 983 C CA . ASN A 1 125 ? 24.704 5.291 -7.076 1.00 77.94 125 ASN A CA 1
ATOM 984 C C . ASN A 1 125 ? 25.128 6.733 -7.367 1.00 77.94 125 ASN A C 1
ATOM 986 O O . ASN A 1 125 ? 25.036 7.611 -6.512 1.00 77.94 125 ASN A O 1
ATOM 990 N N . VAL A 1 126 ? 25.595 6.948 -8.589 1.00 72.81 126 VAL A N 1
ATOM 991 C CA . VAL A 1 126 ? 26.229 8.193 -9.040 1.00 72.81 126 VAL A CA 1
ATOM 992 C C . VAL A 1 126 ? 25.372 8.967 -10.047 1.00 72.81 126 VAL A C 1
ATOM 994 O O . VAL A 1 126 ? 25.788 10.001 -10.564 1.00 72.81 126 VAL A O 1
ATOM 997 N N . LEU A 1 127 ? 24.159 8.485 -10.335 1.00 76.81 127 LEU A N 1
ATOM 998 C CA . LEU A 1 127 ? 23.224 9.108 -11.269 1.00 76.81 127 LEU A CA 1
ATOM 999 C C . LEU A 1 127 ? 21.971 9.575 -10.518 1.00 76.81 127 LEU A C 1
ATOM 1001 O O . LEU A 1 127 ? 21.176 8.769 -10.045 1.00 76.81 127 LEU A O 1
ATOM 1005 N N . GLY A 1 128 ? 21.742 10.887 -10.441 1.00 72.12 128 GLY A N 1
ATOM 1006 C CA . GLY A 1 128 ? 20.518 11.421 -9.830 1.00 72.12 128 GLY A CA 1
ATOM 1007 C C . GLY A 1 128 ? 19.282 11.123 -10.681 1.00 72.12 128 GLY A C 1
ATOM 1008 O O . GLY A 1 128 ? 19.349 11.287 -11.887 1.00 72.12 128 GLY A O 1
ATOM 1009 N N . PHE A 1 129 ? 18.153 10.724 -10.089 1.00 71.44 129 PHE A N 1
ATOM 1010 C CA . PHE A 1 129 ? 16.959 10.251 -10.821 1.00 71.44 129 PHE A CA 1
ATOM 1011 C C . PHE A 1 129 ? 16.141 11.340 -11.538 1.00 71.44 129 PHE A C 1
ATOM 1013 O O . PHE A 1 129 ? 15.492 11.051 -12.547 1.00 71.44 129 PHE A O 1
ATOM 1020 N N . GLY A 1 130 ? 16.169 12.572 -11.023 1.00 66.69 130 GLY A N 1
ATOM 1021 C CA . GLY A 1 130 ? 15.439 13.709 -11.588 1.00 66.69 130 GLY A CA 1
ATOM 1022 C C . GLY A 1 130 ? 16.093 14.244 -12.860 1.00 66.69 130 GLY A C 1
ATOM 1023 O O . GLY A 1 130 ? 17.315 14.200 -12.978 1.00 66.69 130 GLY A O 1
ATOM 1024 N N . ALA A 1 131 ? 15.272 14.719 -13.797 1.00 68.56 131 ALA A N 1
ATOM 1025 C CA . ALA A 1 131 ? 15.702 15.501 -14.955 1.00 68.56 131 ALA A CA 1
ATOM 1026 C C . ALA A 1 131 ? 15.958 16.966 -14.547 1.00 68.56 131 ALA A C 1
ATOM 1028 O O . ALA A 1 131 ? 16.178 17.259 -13.373 1.00 68.56 131 ALA A O 1
ATOM 1029 N N . ASP A 1 132 ? 15.888 17.898 -15.498 1.00 68.31 132 ASP A N 1
ATOM 1030 C CA . ASP A 1 132 ? 16.167 19.329 -15.286 1.00 68.31 132 ASP A CA 1
ATOM 1031 C C . ASP A 1 132 ? 15.285 19.986 -14.206 1.00 68.31 132 ASP A C 1
ATOM 1033 O O . ASP A 1 132 ? 15.599 21.063 -13.698 1.00 68.31 132 ASP A O 1
ATOM 1037 N N . ARG A 1 133 ? 14.173 19.341 -13.830 1.00 72.75 133 ARG A N 1
ATOM 1038 C CA . ARG A 1 133 ? 13.280 19.768 -12.750 1.00 72.75 133 ARG A CA 1
ATOM 1039 C C . ARG A 1 133 ? 13.042 18.641 -11.748 1.00 72.75 133 ARG A C 1
ATOM 1041 O O . ARG A 1 133 ? 12.896 17.483 -12.126 1.00 72.75 133 ARG A O 1
ATOM 1048 N N . LEU A 1 134 ? 12.900 19.006 -10.470 1.00 71.88 134 LEU A N 1
ATOM 1049 C CA . LEU A 1 134 ? 12.672 18.071 -9.353 1.00 71.88 134 LEU A CA 1
ATOM 1050 C C . LEU A 1 134 ? 11.372 17.249 -9.471 1.00 71.88 134 LEU A C 1
ATOM 1052 O O . LEU A 1 134 ? 11.243 16.210 -8.829 1.00 71.88 134 LEU A O 1
ATOM 1056 N N . ASP A 1 135 ? 10.407 17.712 -10.270 1.00 77.69 135 ASP A N 1
ATOM 1057 C CA . ASP A 1 135 ? 9.128 17.047 -10.546 1.00 77.69 135 ASP A CA 1
ATOM 1058 C C . ASP A 1 135 ? 9.145 16.186 -11.825 1.00 77.69 135 ASP A C 1
ATOM 1060 O O . ASP A 1 135 ? 8.118 15.619 -12.221 1.00 77.69 135 ASP A O 1
ATOM 1064 N N . GLN A 1 136 ? 10.304 16.073 -12.479 1.00 83.38 136 GLN A N 1
ATOM 1065 C CA . GLN A 1 136 ? 10.474 15.382 -13.751 1.00 83.38 136 GLN A CA 1
ATOM 1066 C C . GLN A 1 136 ? 11.551 14.307 -13.676 1.00 83.38 136 GLN A C 1
ATOM 1068 O O . GLN A 1 136 ? 12.570 14.464 -13.013 1.00 83.38 136 GLN A O 1
ATOM 1073 N N . SER A 1 137 ? 11.342 13.218 -14.404 1.00 85.75 137 SER A N 1
ATOM 1074 C CA . SER A 1 137 ? 12.347 12.182 -14.631 1.00 85.75 137 SER A CA 1
ATOM 1075 C C . SER A 1 137 ? 12.765 12.130 -16.096 1.00 85.75 137 SER A C 1
ATOM 1077 O O . SER A 1 137 ? 12.050 12.590 -16.988 1.00 85.75 137 SER A O 1
ATOM 1079 N N . TYR A 1 138 ? 13.892 11.476 -16.358 1.00 88.38 138 TYR A N 1
ATOM 1080 C CA . TYR A 1 138 ? 14.274 11.099 -17.717 1.00 88.38 138 TYR A CA 1
ATOM 1081 C C . TYR A 1 138 ? 13.358 10.002 -18.253 1.00 88.38 138 TYR A C 1
ATOM 1083 O O . TYR A 1 138 ? 12.998 9.071 -17.529 1.00 88.38 138 TYR A O 1
ATOM 1091 N N . ASN A 1 139 ? 12.992 10.114 -19.528 1.00 90.06 139 ASN A N 1
ATOM 1092 C CA . ASN A 1 139 ? 11.982 9.276 -20.159 1.00 90.06 139 ASN A CA 1
ATOM 1093 C C . ASN A 1 139 ? 12.349 8.921 -21.594 1.00 90.06 139 ASN A C 1
ATOM 1095 O O . ASN A 1 139 ? 13.021 9.683 -22.285 1.00 90.06 139 ASN A O 1
ATOM 1099 N N . GLY A 1 140 ? 11.845 7.776 -22.048 1.00 90.62 140 GLY A N 1
ATOM 1100 C CA . GLY A 1 140 ? 12.137 7.238 -23.370 1.00 90.62 140 GLY A CA 1
ATOM 1101 C C . GLY A 1 140 ? 13.421 6.417 -23.379 1.00 90.62 140 GLY A C 1
ATOM 1102 O O . GLY A 1 140 ? 13.891 5.964 -22.327 1.00 90.62 140 GLY A O 1
ATOM 1103 N N . CYS A 1 141 ? 13.931 6.162 -24.583 1.00 90.44 141 CYS A N 1
ATOM 1104 C CA . CYS A 1 141 ? 15.127 5.354 -24.788 1.00 90.44 141 CYS A CA 1
ATOM 1105 C C . CYS A 1 141 ? 16.347 5.998 -24.105 1.00 90.44 141 CYS A C 1
ATOM 1107 O O . CYS A 1 141 ? 16.480 7.222 -24.167 1.00 90.44 141 CYS A O 1
ATOM 1109 N N . PRO A 1 142 ? 17.245 5.204 -23.490 1.00 87.31 142 PRO A N 1
ATOM 1110 C CA . PRO A 1 142 ? 18.468 5.714 -22.882 1.00 87.31 142 PRO A CA 1
ATOM 1111 C C . PRO A 1 142 ? 19.288 6.562 -23.851 1.00 87.31 142 PRO A C 1
ATOM 1113 O O . PRO A 1 142 ? 19.620 6.111 -24.946 1.00 87.31 142 PRO A O 1
ATOM 1116 N N . GLN A 1 143 ? 19.638 7.779 -23.436 1.00 85.88 143 GLN A N 1
ATOM 1117 C CA . GLN A 1 143 ? 20.514 8.658 -24.209 1.00 85.88 143 GLN A CA 1
ATOM 1118 C C . GLN A 1 143 ? 21.914 8.681 -23.587 1.00 85.88 143 GLN A C 1
ATOM 1120 O O . GLN A 1 143 ? 22.016 8.801 -22.363 1.00 85.88 143 GLN A O 1
ATOM 1125 N N . PRO A 1 144 ? 22.999 8.647 -24.387 1.00 82.19 144 PRO A N 1
ATOM 1126 C CA . PRO A 1 144 ? 24.369 8.709 -23.868 1.00 82.19 144 PRO A CA 1
ATOM 1127 C C . PRO A 1 144 ? 24.618 9.892 -22.919 1.00 82.19 144 PRO A C 1
ATOM 1129 O O . PRO A 1 144 ? 25.293 9.747 -21.903 1.00 82.19 144 PRO A O 1
ATOM 1132 N N . ALA A 1 145 ? 23.990 11.042 -23.192 1.00 81.81 145 ALA A N 1
ATOM 1133 C CA . ALA A 1 145 ? 24.102 12.246 -22.371 1.00 81.81 145 ALA A CA 1
ATOM 1134 C C . ALA A 1 145 ? 23.652 12.051 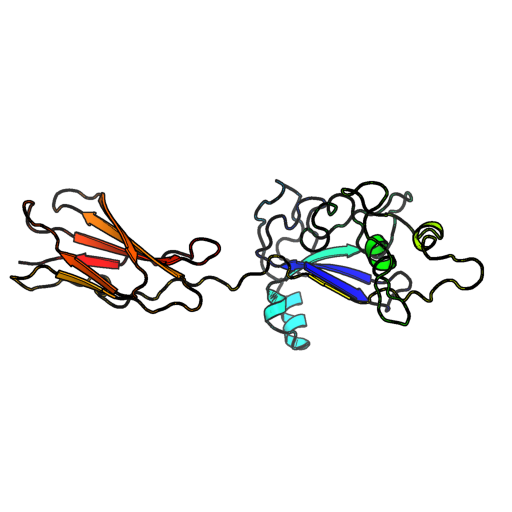-20.907 1.00 81.81 145 ALA A C 1
ATOM 1136 O O . ALA A 1 145 ? 24.143 12.745 -20.021 1.00 81.81 145 ALA A O 1
ATOM 1137 N N . TRP A 1 146 ? 22.769 11.089 -20.615 1.00 81.06 146 TRP A N 1
ATOM 1138 C CA . TRP A 1 146 ? 22.268 10.832 -19.255 1.00 81.06 146 TRP A CA 1
ATOM 1139 C C . TRP A 1 146 ? 23.309 10.202 -18.320 1.00 81.06 146 TRP A C 1
ATOM 1141 O O . TRP A 1 146 ? 23.100 10.176 -17.104 1.00 81.06 146 TRP A O 1
ATOM 1151 N N . PHE A 1 147 ? 24.403 9.693 -18.892 1.00 77.62 147 PHE A N 1
ATOM 1152 C CA . PHE A 1 147 ? 25.527 9.050 -18.203 1.00 77.62 147 PHE A CA 1
ATOM 1153 C C . PHE A 1 147 ? 26.790 9.923 -18.225 1.00 77.62 147 PHE A C 1
ATOM 1155 O O . PHE A 1 147 ? 27.833 9.534 -17.705 1.00 77.62 147 PHE A O 1
ATOM 1162 N N . ASN A 1 148 ? 26.683 11.122 -18.807 1.00 69.00 148 ASN A N 1
ATOM 1163 C CA . ASN A 1 148 ? 27.782 12.054 -19.002 1.00 69.00 148 ASN A CA 1
ATOM 1164 C C . ASN A 1 148 ? 28.323 12.765 -17.740 1.00 69.00 148 ASN A C 1
ATOM 1166 O O . ASN A 1 148 ? 29.480 13.172 -17.801 1.00 69.00 148 ASN A O 1
ATOM 1170 N N . PRO A 1 149 ? 27.621 12.911 -16.585 1.00 59.12 149 PRO A N 1
ATOM 1171 C CA . PRO A 1 149 ? 28.221 13.607 -15.435 1.00 59.12 149 PRO A CA 1
ATOM 1172 C C . PRO A 1 149 ? 29.453 12.897 -14.842 1.00 59.12 149 PRO A C 1
ATOM 1174 O O . PRO A 1 149 ? 30.072 13.418 -13.922 1.00 59.12 149 PRO A O 1
ATOM 1177 N N . LEU A 1 150 ? 29.824 11.727 -15.373 1.00 54.38 150 LEU A N 1
ATOM 1178 C CA . LEU A 1 150 ? 30.985 10.940 -14.968 1.00 54.38 150 LEU A CA 1
ATOM 1179 C C . LEU A 1 150 ? 32.023 10.763 -16.085 1.00 54.38 150 LEU A C 1
ATOM 1181 O O . LEU A 1 150 ? 32.979 10.009 -15.922 1.00 54.38 150 LEU A O 1
ATOM 1185 N N . TRP A 1 151 ? 31.841 11.421 -17.233 1.00 53.62 151 TRP A N 1
ATOM 1186 C CA . TRP A 1 151 ? 32.837 11.432 -18.300 1.00 53.62 151 TRP A CA 1
ATOM 1187 C C . TRP A 1 151 ? 33.938 12.441 -17.963 1.00 53.62 151 TRP A C 1
ATOM 1189 O O . TRP A 1 151 ? 34.037 13.518 -18.547 1.00 53.62 151 TRP A O 1
ATOM 1199 N N . THR A 1 152 ? 34.813 12.089 -17.027 1.00 55.75 152 THR A N 1
ATOM 1200 C CA . THR A 1 152 ? 36.185 12.588 -17.099 1.00 55.75 152 THR A CA 1
ATOM 1201 C C . THR A 1 152 ? 36.833 11.924 -18.313 1.00 55.75 152 THR A C 1
ATOM 1203 O O . THR A 1 152 ? 36.829 10.698 -18.438 1.00 55.75 152 THR A O 1
ATOM 1206 N N . TYR A 1 153 ? 37.318 12.738 -19.257 1.00 48.03 153 TYR A N 1
ATOM 1207 C CA . TYR A 1 153 ? 37.954 12.275 -20.493 1.00 48.03 153 TYR A CA 1
ATOM 1208 C C . TYR A 1 153 ? 38.944 11.131 -20.199 1.00 48.03 153 TYR A C 1
ATOM 1210 O O . TYR A 1 153 ? 39.969 11.346 -19.558 1.00 48.03 153 TYR A O 1
ATOM 1218 N N . GLY A 1 154 ? 38.615 9.917 -20.660 1.00 55.53 154 GLY A N 1
ATOM 1219 C CA . GLY A 1 154 ? 39.502 8.749 -20.636 1.00 55.53 154 GLY A CA 1
ATOM 1220 C C . GLY A 1 154 ? 39.080 7.560 -19.763 1.00 55.53 154 GLY A C 1
ATOM 1221 O O . GLY A 1 154 ? 39.661 6.494 -19.940 1.00 55.53 154 GLY A O 1
ATOM 1222 N N . ASN A 1 155 ? 38.091 7.678 -18.863 1.00 59.41 155 ASN A N 1
ATOM 1223 C CA . ASN A 1 155 ? 37.665 6.535 -18.034 1.00 59.41 155 ASN A CA 1
ATOM 1224 C C . ASN A 1 155 ? 36.183 6.628 -17.606 1.00 59.41 155 ASN A C 1
ATOM 1226 O O . ASN A 1 155 ? 35.891 6.998 -16.468 1.00 59.41 155 ASN A O 1
ATOM 1230 N N . PRO A 1 156 ? 35.217 6.314 -18.492 1.00 65.25 156 PRO A N 1
ATOM 1231 C CA . PRO A 1 156 ? 33.815 6.268 -18.090 1.00 65.25 156 PRO A CA 1
ATOM 1232 C C . PRO A 1 156 ? 33.635 5.193 -17.004 1.00 65.25 156 PRO A C 1
ATOM 1234 O O . PRO A 1 156 ? 34.145 4.078 -17.163 1.00 65.25 156 PRO A O 1
ATOM 1237 N N . PRO A 1 157 ? 32.921 5.470 -15.899 1.00 67.69 157 PRO A N 1
ATOM 1238 C CA . PRO A 1 157 ? 32.691 4.448 -14.895 1.00 67.69 157 PRO A CA 1
ATOM 1239 C C . PRO A 1 157 ? 31.866 3.314 -15.492 1.00 67.69 157 PRO A C 1
ATOM 1241 O O . PRO A 1 157 ? 30.886 3.528 -16.208 1.00 67.69 157 PRO A O 1
ATOM 1244 N N . MET A 1 158 ? 32.250 2.085 -15.159 1.00 74.00 158 MET A N 1
ATOM 1245 C CA . MET A 1 158 ? 31.423 0.923 -15.443 1.00 74.00 158 MET A CA 1
ATOM 1246 C C . MET A 1 158 ? 30.161 1.007 -14.591 1.00 74.00 158 MET A C 1
ATOM 1248 O O . MET A 1 158 ? 30.222 0.883 -13.368 1.00 74.00 158 MET A O 1
ATOM 1252 N N . LEU A 1 159 ? 29.028 1.219 -15.251 1.00 80.75 159 LEU A N 1
ATOM 1253 C CA . LEU A 1 159 ? 27.723 1.298 -14.617 1.00 80.75 159 LEU A CA 1
ATOM 1254 C C . LEU A 1 159 ? 26.957 0.000 -14.841 1.00 80.75 159 LEU A C 1
ATOM 1256 O O . LEU A 1 159 ? 26.811 -0.466 -15.973 1.00 80.75 159 LEU A O 1
ATOM 1260 N N . LYS A 1 160 ? 26.445 -0.572 -13.754 1.00 82.69 160 LYS A N 1
ATOM 1261 C CA . LYS A 1 160 ? 25.582 -1.752 -13.797 1.00 82.69 160 LYS A CA 1
ATOM 1262 C C . LYS A 1 160 ? 24.179 -1.383 -13.308 1.00 82.69 160 LYS A C 1
ATOM 1264 O O . LYS A 1 160 ? 24.054 -1.021 -12.136 1.00 82.69 160 LYS A O 1
ATOM 1269 N N . PRO A 1 161 ? 23.136 -1.493 -14.152 1.00 81.06 161 PRO A N 1
ATOM 1270 C CA . PRO A 1 161 ? 21.767 -1.226 -13.723 1.00 81.06 161 PRO A CA 1
ATOM 1271 C C . PRO A 1 161 ? 21.284 -2.238 -12.681 1.00 81.06 161 PRO A C 1
ATOM 1273 O O . PRO A 1 161 ? 21.676 -3.410 -12.705 1.00 81.06 161 PRO A O 1
ATOM 1276 N N . ALA A 1 162 ? 20.420 -1.778 -11.778 1.00 79.62 162 ALA A N 1
ATOM 1277 C CA . ALA A 1 162 ? 19.782 -2.602 -10.761 1.00 79.62 162 ALA A CA 1
ATOM 1278 C C . ALA A 1 162 ? 18.808 -3.620 -11.378 1.00 79.62 162 ALA A C 1
ATOM 1280 O O . ALA A 1 162 ? 18.032 -3.286 -12.269 1.00 79.62 162 ALA A O 1
ATOM 1281 N N . ASP A 1 163 ? 18.775 -4.839 -10.836 1.00 78.62 163 ASP A N 1
ATOM 1282 C CA . ASP A 1 163 ? 17.785 -5.860 -11.224 1.00 78.62 163 ASP A CA 1
ATOM 1283 C C . ASP A 1 163 ? 16.464 -5.712 -10.451 1.00 78.62 163 ASP A C 1
ATOM 1285 O O . ASP A 1 163 ? 15.400 -6.158 -10.883 1.00 78.62 163 ASP A O 1
ATOM 1289 N N . PHE A 1 164 ? 16.516 -5.063 -9.292 1.00 78.94 164 PHE A N 1
ATOM 1290 C CA . PHE A 1 164 ? 15.368 -4.815 -8.435 1.00 78.94 164 PHE A CA 1
ATOM 1291 C C . PHE A 1 164 ? 15.568 -3.515 -7.660 1.00 78.94 164 PHE A C 1
ATOM 1293 O O . PHE A 1 164 ? 16.686 -3.144 -7.310 1.00 78.94 164 PHE A O 1
ATOM 1300 N N . VAL A 1 165 ? 14.462 -2.841 -7.350 1.00 78.50 165 VAL A N 1
ATOM 1301 C CA . VAL A 1 165 ? 14.443 -1.690 -6.439 1.00 78.50 165 VAL A CA 1
ATOM 1302 C C . VAL A 1 165 ? 13.203 -1.805 -5.569 1.00 78.50 165 VAL A C 1
ATOM 1304 O O . VAL A 1 165 ? 12.094 -1.993 -6.068 1.00 78.50 165 VAL A O 1
ATOM 1307 N N . TRP A 1 166 ? 13.360 -1.673 -4.258 1.00 81.00 166 TRP A N 1
ATOM 1308 C CA . TRP A 1 166 ? 12.238 -1.625 -3.328 1.00 81.00 166 TRP A CA 1
ATOM 1309 C C . TRP A 1 166 ? 12.307 -0.370 -2.470 1.00 81.00 166 TRP A C 1
ATOM 1311 O O . TRP A 1 166 ? 13.380 0.133 -2.150 1.00 81.00 166 TRP A O 1
ATOM 1321 N N . ALA A 1 167 ? 11.142 0.114 -2.047 1.00 79.75 167 ALA A N 1
ATOM 1322 C CA . ALA A 1 167 ? 11.048 1.190 -1.071 1.00 79.75 167 ALA A CA 1
ATOM 1323 C C . ALA A 1 167 ? 9.900 0.932 -0.095 1.00 79.75 167 ALA A C 1
ATOM 1325 O O . ALA A 1 167 ? 8.751 0.725 -0.501 1.00 79.75 167 ALA A O 1
ATOM 1326 N N . LEU A 1 168 ? 10.213 1.004 1.198 1.00 79.75 168 LEU A N 1
ATOM 1327 C CA . LEU A 1 168 ? 9.263 0.920 2.312 1.00 79.75 168 LEU A CA 1
ATOM 1328 C C . LEU A 1 168 ? 9.207 2.243 3.097 1.00 79.75 168 LEU A C 1
ATOM 1330 O O . LEU A 1 168 ? 8.917 2.252 4.286 1.00 79.75 168 LEU A O 1
ATOM 1334 N N . SER A 1 169 ? 9.461 3.370 2.425 1.00 72.50 169 SER A N 1
ATOM 1335 C CA . SER A 1 169 ? 9.633 4.712 3.015 1.00 72.50 169 SER A CA 1
ATOM 1336 C C . SER A 1 169 ? 8.441 5.225 3.839 1.00 72.50 169 SER A C 1
ATOM 1338 O O . SER A 1 169 ? 8.605 6.113 4.670 1.00 72.50 169 SER A O 1
ATOM 1340 N N . LYS A 1 170 ? 7.245 4.655 3.640 1.00 75.94 170 LYS A N 1
ATOM 1341 C CA . LYS A 1 170 ? 6.016 4.954 4.403 1.00 75.94 170 LYS A CA 1
ATOM 1342 C C . LYS A 1 170 ? 5.390 3.714 5.052 1.00 75.94 170 LYS A C 1
ATOM 1344 O O . LYS A 1 170 ? 4.218 3.740 5.416 1.00 75.94 170 LYS A O 1
ATOM 1349 N N . ALA A 1 171 ? 6.124 2.605 5.126 1.00 80.19 171 ALA A N 1
ATOM 1350 C CA . ALA A 1 171 ? 5.609 1.394 5.744 1.00 80.19 171 ALA A CA 1
ATOM 1351 C C . ALA A 1 171 ? 5.527 1.579 7.261 1.00 80.19 171 ALA A C 1
ATOM 1353 O O . ALA A 1 171 ? 6.484 2.004 7.904 1.00 80.19 171 ALA A O 1
ATOM 1354 N N . GLU A 1 172 ? 4.379 1.224 7.825 1.00 79.19 172 GLU A N 1
ATOM 1355 C CA . GLU A 1 172 ? 4.152 1.214 9.263 1.00 79.19 172 GLU A CA 1
ATOM 1356 C C . GLU A 1 172 ? 3.613 -0.152 9.666 1.00 79.19 172 GLU A C 1
ATOM 1358 O O . GLU A 1 172 ? 2.924 -0.827 8.892 1.00 79.19 172 GLU A O 1
ATOM 1363 N N . LYS A 1 173 ? 3.935 -0.572 10.890 1.00 83.19 173 LYS A N 1
ATOM 1364 C CA . LYS A 1 173 ? 3.366 -1.789 11.462 1.00 83.19 173 LYS A CA 1
ATOM 1365 C C . LYS A 1 173 ? 1.849 -1.629 11.543 1.00 83.19 173 LYS A C 1
ATOM 1367 O O . LYS A 1 173 ? 1.342 -0.570 11.914 1.00 83.19 173 LYS A O 1
ATOM 1372 N N . ALA A 1 174 ? 1.123 -2.687 11.191 1.00 83.06 174 ALA A N 1
ATOM 1373 C CA . ALA A 1 174 ? -0.328 -2.676 11.272 1.00 83.06 174 ALA A CA 1
ATOM 1374 C C . ALA A 1 174 ? -0.765 -2.397 12.717 1.00 83.06 174 ALA A C 1
ATOM 1376 O O . ALA A 1 174 ? -0.421 -3.143 13.634 1.00 83.06 174 ALA A O 1
ATOM 1377 N N . LYS A 1 175 ? -1.528 -1.320 12.906 1.00 90.12 175 LYS A N 1
ATOM 1378 C CA . LYS A 1 175 ? -2.108 -0.972 14.202 1.00 90.12 175 LYS A CA 1
ATOM 1379 C C . LYS A 1 175 ? -3.252 -1.931 14.501 1.00 90.12 175 LYS A C 1
ATOM 1381 O O . LYS A 1 175 ? -4.159 -2.082 13.682 1.00 90.12 175 LYS A O 1
ATOM 1386 N N . VAL A 1 176 ? -3.229 -2.540 15.679 1.00 91.12 176 VAL A N 1
ATOM 1387 C CA . VAL A 1 176 ? -4.282 -3.450 16.143 1.00 91.12 176 VAL A CA 1
ATOM 1388 C C . VAL A 1 176 ? -5.071 -2.804 17.283 1.00 91.12 176 VAL A C 1
ATOM 1390 O O . VAL A 1 176 ? -4.509 -1.992 18.029 1.00 91.12 176 VAL A O 1
ATOM 1393 N N . PRO A 1 177 ? -6.378 -3.091 17.407 1.00 95.25 177 PRO A N 1
ATOM 1394 C CA . PRO A 1 177 ? -7.145 -2.621 18.547 1.00 95.25 177 PRO A CA 1
ATOM 1395 C C . PRO A 1 177 ? -6.750 -3.424 19.802 1.00 95.25 177 PRO A C 1
ATOM 1397 O O . PRO A 1 177 ? -6.426 -4.609 19.685 1.00 95.25 177 PRO A O 1
ATOM 1400 N N . PRO A 1 178 ? -6.803 -2.824 21.004 1.00 96.81 178 PRO A N 1
ATOM 1401 C CA . PRO A 1 178 ? -6.729 -3.576 22.254 1.00 96.81 178 PRO A CA 1
ATOM 1402 C C . PRO A 1 178 ? -7.853 -4.613 22.347 1.00 96.81 178 PRO A C 1
ATOM 1404 O O . PRO A 1 178 ? -8.918 -4.432 21.762 1.00 96.81 178 PRO A O 1
ATOM 1407 N N . THR A 1 179 ? -7.668 -5.668 23.135 1.00 97.56 179 THR A N 1
ATOM 1408 C CA . THR A 1 179 ? -8.762 -6.586 23.481 1.00 97.56 179 THR A CA 1
ATOM 1409 C C . THR A 1 179 ? -9.410 -6.116 24.775 1.00 97.56 179 THR A C 1
ATOM 1411 O O . THR A 1 179 ? -8.727 -5.963 25.785 1.00 97.56 179 THR A O 1
ATOM 1414 N N . GLN A 1 180 ? -10.720 -5.875 24.760 1.00 97.25 180 GLN A N 1
ATOM 1415 C CA . GLN A 1 180 ? -11.473 -5.540 25.970 1.00 97.25 180 GLN A CA 1
ATOM 1416 C C . GLN A 1 180 ? -11.534 -6.770 26.891 1.00 97.25 180 GLN A C 1
ATOM 1418 O O . GLN A 1 180 ? -11.732 -7.895 26.432 1.00 97.25 180 GLN A O 1
ATOM 1423 N N . LEU A 1 181 ? -11.323 -6.573 28.192 1.00 96.31 181 LEU A N 1
ATOM 1424 C CA . LEU A 1 181 ? -11.258 -7.654 29.179 1.00 96.31 181 LEU A CA 1
ATOM 1425 C C . LEU A 1 181 ? -12.405 -7.578 30.184 1.00 96.31 181 LEU A C 1
ATOM 1427 O O . LEU A 1 181 ? -13.064 -8.594 30.406 1.00 96.31 181 LEU A O 1
ATOM 1431 N N . SER A 1 182 ? -12.658 -6.393 30.745 1.00 92.38 182 SER A N 1
ATOM 1432 C CA . SER A 1 182 ? -13.671 -6.159 31.779 1.00 92.38 182 SER A CA 1
ATOM 1433 C C . SER A 1 182 ? -14.257 -4.744 31.680 1.00 92.38 182 SER A C 1
ATOM 1435 O O . SER A 1 182 ? -13.513 -3.839 31.297 1.00 92.38 182 SER A O 1
ATOM 1437 N N . PRO A 1 183 ? -15.542 -4.537 32.027 1.00 90.56 183 PRO A N 1
ATOM 1438 C CA . PRO A 1 183 ? -16.565 -5.574 32.210 1.00 90.56 183 PRO A CA 1
ATOM 1439 C C . PRO A 1 183 ? -16.846 -6.271 30.875 1.00 90.56 183 PRO A C 1
ATOM 1441 O O . PRO A 1 183 ? -16.748 -5.629 29.832 1.00 90.56 183 PRO A O 1
ATOM 1444 N N . LYS A 1 184 ? -17.172 -7.571 30.888 1.00 91.25 184 LYS A N 1
ATOM 1445 C CA . LYS A 1 184 ? -17.550 -8.295 29.659 1.00 91.25 184 LYS A CA 1
ATOM 1446 C C . LYS A 1 184 ? -18.795 -7.670 29.028 1.00 91.25 184 LYS A C 1
ATOM 1448 O O . LYS A 1 184 ? -19.631 -7.100 29.729 1.00 91.25 184 LYS A O 1
ATOM 1453 N N . ASP A 1 185 ? -18.912 -7.785 27.709 1.00 93.50 185 ASP A N 1
ATOM 1454 C CA . ASP A 1 185 ? -20.079 -7.270 26.996 1.00 93.50 185 ASP A CA 1
ATOM 1455 C C . ASP A 1 185 ? -21.379 -7.886 27.534 1.00 93.50 185 ASP A C 1
ATOM 1457 O O . ASP A 1 185 ? -21.485 -9.101 27.697 1.00 93.50 185 ASP A O 1
ATOM 1461 N N . GLY A 1 186 ? -22.356 -7.033 27.832 1.00 86.38 186 GLY A N 1
ATOM 1462 C CA . GLY A 1 186 ? -23.667 -7.421 28.338 1.00 86.38 186 GLY A CA 1
ATOM 1463 C C . GLY A 1 186 ? -23.724 -7.688 29.842 1.00 86.38 186 GLY A C 1
ATOM 1464 O O . GLY A 1 186 ? -24.791 -8.056 30.336 1.00 86.38 186 GLY A O 1
ATOM 1465 N N . VAL A 1 187 ? -22.632 -7.490 30.591 1.00 83.94 187 VAL A N 1
ATOM 1466 C CA . VAL A 1 187 ? -22.629 -7.724 32.043 1.00 83.94 187 VAL A CA 1
ATOM 1467 C C . VAL A 1 187 ? -23.621 -6.809 32.759 1.00 83.94 187 VAL A C 1
ATOM 1469 O O . VAL A 1 187 ? -23.649 -5.588 32.577 1.00 83.94 187 VAL A O 1
ATOM 1472 N N . VAL A 1 188 ? -24.416 -7.423 33.633 1.00 73.00 188 VAL A N 1
ATOM 1473 C CA . VAL A 1 188 ? -25.247 -6.735 34.619 1.00 73.00 188 VAL A CA 1
ATOM 1474 C C . VAL A 1 188 ? -24.525 -6.839 35.957 1.00 73.00 188 VAL A C 1
ATOM 1476 O O . VAL A 1 188 ? -24.432 -7.930 36.512 1.00 73.00 188 VAL A O 1
ATOM 1479 N N . SER A 1 189 ? -23.995 -5.722 36.452 1.00 63.78 189 SER A N 1
ATOM 1480 C CA . SER A 1 189 ? -23.369 -5.679 37.774 1.00 63.78 189 SER A CA 1
ATOM 1481 C C . SER A 1 189 ? -24.443 -5.434 38.831 1.00 63.78 189 SER A C 1
ATOM 1483 O O . SER A 1 189 ? -25.226 -4.484 38.713 1.00 63.78 189 SER A O 1
ATOM 1485 N N . TYR A 1 190 ? -24.463 -6.289 39.847 1.00 54.44 190 TYR A N 1
ATOM 1486 C CA . TYR A 1 190 ? -25.068 -6.036 41.152 1.00 54.44 190 TYR A CA 1
ATOM 1487 C C . TYR A 1 190 ? -23.899 -5.628 42.031 1.00 54.44 190 TYR A C 1
ATOM 1489 O O . TYR A 1 190 ? -22.938 -6.378 42.040 1.00 54.44 190 TYR A O 1
ATOM 1497 N N . ASP A 1 191 ? -23.906 -4.441 42.629 1.00 52.44 191 ASP A N 1
ATOM 1498 C CA . ASP A 1 191 ? -23.263 -4.226 43.931 1.00 52.44 191 ASP A CA 1
ATOM 1499 C C . ASP A 1 191 ? -23.446 -2.775 44.383 1.00 52.44 191 ASP A C 1
ATOM 1501 O O . ASP A 1 191 ? -23.041 -1.803 43.739 1.00 52.44 191 ASP A O 1
ATOM 1505 N N . TYR A 1 192 ? -24.105 -2.666 45.528 1.00 44.56 192 TYR A N 1
ATOM 1506 C CA . TYR A 1 192 ? -24.325 -1.472 46.327 1.00 44.56 192 TYR A CA 1
ATOM 1507 C C . TYR A 1 192 ? -23.509 -1.656 47.623 1.00 44.56 192 TYR A C 1
ATOM 1509 O O . TYR A 1 192 ? -23.582 -2.755 48.169 1.00 44.56 192 TYR A O 1
ATOM 1517 N N . PRO A 1 193 ? -22.797 -0.659 48.194 1.00 50.91 193 PRO A N 1
ATOM 1518 C CA . PRO A 1 193 ? -22.451 0.676 47.706 1.00 50.91 193 PRO A CA 1
ATOM 1519 C C . PRO A 1 193 ? -20.938 0.837 47.409 1.00 50.91 193 PRO A C 1
ATOM 1521 O O . PRO A 1 193 ? -20.084 0.488 48.218 1.00 50.91 193 PRO A O 1
ATOM 1524 N N . GLY A 1 194 ? -20.620 1.447 46.258 1.00 56.53 194 GLY A N 1
ATOM 1525 C CA . GLY A 1 194 ? -19.252 1.809 45.841 1.00 56.53 194 GLY A CA 1
ATOM 1526 C C . GLY A 1 194 ? -19.159 2.345 44.402 1.00 56.53 194 GLY A C 1
ATOM 1527 O O . GLY A 1 194 ? -18.365 3.239 44.126 1.00 56.53 194 GLY A O 1
ATOM 1528 N N . TYR A 1 195 ? -20.045 1.891 43.503 1.00 67.69 195 TYR A N 1
ATOM 1529 C CA . TYR A 1 195 ? -20.264 2.373 42.120 1.00 67.69 195 TYR A CA 1
ATOM 1530 C C . TYR A 1 195 ? -19.020 2.588 41.245 1.00 67.69 195 TYR A C 1
ATOM 1532 O O . TYR A 1 195 ? -19.084 3.348 40.2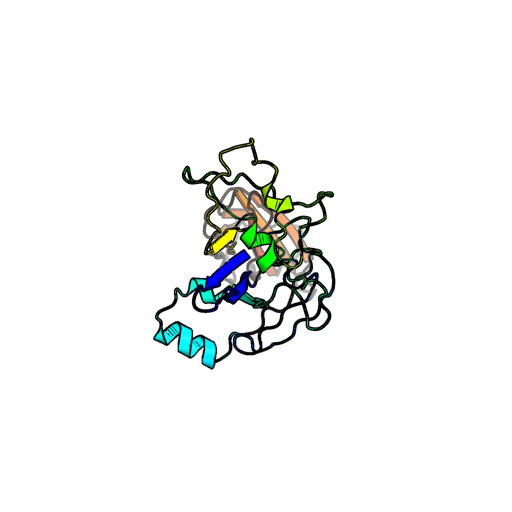75 1.00 67.69 195 TYR A O 1
ATOM 1540 N N . THR A 1 196 ? -17.893 1.949 41.541 1.00 77.38 196 THR A N 1
ATOM 1541 C CA . THR A 1 196 ? -16.747 1.976 40.637 1.00 77.38 196 THR A CA 1
ATOM 1542 C C . THR A 1 196 ? -16.944 0.957 39.524 1.00 77.38 196 THR A C 1
ATOM 1544 O O . THR A 1 196 ? -17.546 -0.103 39.690 1.00 77.38 196 THR A O 1
ATOM 1547 N N . THR A 1 197 ? -16.497 1.299 38.326 1.00 81.75 197 THR A N 1
ATOM 1548 C CA . THR A 1 197 ? -16.446 0.372 37.201 1.00 81.75 197 THR A CA 1
ATOM 1549 C C . THR A 1 197 ? -15.064 0.396 36.612 1.00 81.75 197 THR A C 1
ATOM 1551 O O . THR A 1 197 ? -14.587 1.439 36.164 1.00 81.75 197 THR A O 1
ATOM 1554 N N . ASP A 1 198 ? -14.463 -0.786 36.618 1.00 89.38 198 ASP A N 1
ATOM 1555 C CA . ASP A 1 198 ? -13.099 -1.005 36.180 1.00 89.38 198 ASP A CA 1
ATOM 1556 C C . ASP A 1 198 ? -13.113 -1.478 34.735 1.00 89.38 198 ASP A C 1
ATOM 1558 O O . ASP A 1 198 ? -13.446 -2.627 34.419 1.00 89.38 198 ASP A O 1
ATOM 1562 N N . LEU A 1 199 ? -12.745 -0.564 33.847 1.00 93.44 199 LEU A N 1
ATOM 1563 C CA . LEU A 1 199 ? -12.488 -0.888 32.458 1.00 93.44 199 LEU A CA 1
ATOM 1564 C C . LEU A 1 199 ? -11.079 -1.453 32.362 1.00 93.44 199 LEU A C 1
ATOM 1566 O O . LEU A 1 199 ? -10.132 -0.781 32.757 1.00 93.44 199 LEU A O 1
ATOM 1570 N N . LYS A 1 200 ? -10.935 -2.663 31.825 1.00 96.94 200 LYS A N 1
ATOM 1571 C CA . LYS A 1 200 ? -9.634 -3.312 31.606 1.00 96.94 200 LYS A CA 1
ATOM 1572 C C . LYS A 1 200 ? -9.516 -3.786 30.170 1.00 96.94 200 LYS A C 1
ATOM 1574 O O . LYS A 1 200 ? -10.479 -4.312 29.606 1.00 96.94 200 LYS A O 1
ATOM 1579 N N . TRP A 1 201 ? -8.338 -3.630 29.583 1.00 98.19 201 TRP A N 1
ATOM 1580 C CA . TRP A 1 201 ? -8.020 -4.093 28.232 1.00 98.19 201 TRP A CA 1
ATOM 1581 C C . TRP A 1 201 ? -6.584 -4.613 28.152 1.00 98.19 201 TRP A C 1
ATOM 1583 O O . TRP A 1 201 ? -5.792 -4.432 29.071 1.00 98.19 201 TRP A O 1
ATOM 1593 N N . THR A 1 202 ? -6.236 -5.300 27.068 1.00 98.06 202 THR A N 1
ATOM 1594 C CA . THR A 1 202 ? -4.860 -5.768 26.848 1.00 98.06 202 THR A CA 1
ATOM 1595 C C . THR A 1 202 ? -3.950 -4.626 26.409 1.00 98.06 202 THR A C 1
ATOM 1597 O O . THR A 1 202 ? -4.360 -3.773 25.618 1.00 98.06 202 THR A O 1
ATOM 1600 N N . ALA A 1 203 ? -2.683 -4.661 26.826 1.00 97.06 203 ALA A N 1
ATOM 1601 C CA . ALA A 1 203 ? -1.663 -3.808 26.229 1.00 97.06 203 ALA A CA 1
ATOM 1602 C C . ALA A 1 203 ? -1.513 -4.112 24.728 1.00 97.06 203 ALA A C 1
ATOM 1604 O O . ALA A 1 203 ? -1.669 -5.258 24.296 1.00 97.06 203 ALA A O 1
ATOM 1605 N N . VAL A 1 204 ? -1.199 -3.090 23.935 1.00 95.94 204 VAL A N 1
ATOM 1606 C CA . VAL A 1 204 ? -0.857 -3.233 22.518 1.00 95.94 204 VAL A CA 1
ATOM 1607 C C . VAL A 1 204 ? 0.601 -2.811 22.326 1.00 95.94 204 VAL A C 1
ATOM 1609 O O . VAL A 1 204 ? 0.967 -1.732 22.796 1.00 95.94 204 VAL A O 1
ATOM 1612 N N . PRO A 1 205 ? 1.442 -3.623 21.655 1.00 92.56 205 PRO A N 1
ATOM 1613 C CA . PRO A 1 205 ? 2.819 -3.238 21.364 1.00 92.56 205 PRO A CA 1
ATOM 1614 C C . PRO A 1 205 ? 2.891 -1.893 20.641 1.00 92.56 205 PRO A C 1
ATOM 1616 O O . PRO A 1 205 ? 2.067 -1.613 19.770 1.00 92.56 205 PRO A O 1
ATOM 1619 N N . ASP A 1 206 ? 3.901 -1.093 20.978 1.00 91.44 206 ASP A N 1
ATOM 1620 C CA . ASP A 1 206 ? 4.198 0.204 20.355 1.00 91.44 206 ASP A CA 1
ATOM 1621 C C . ASP A 1 206 ? 3.150 1.314 20.615 1.00 91.44 206 ASP A C 1
ATOM 1623 O O . ASP A 1 206 ? 3.281 2.424 20.093 1.00 91.44 206 ASP A O 1
ATOM 1627 N N . ALA A 1 207 ? 2.119 1.047 21.427 1.00 95.12 207 ALA A N 1
ATOM 1628 C CA . ALA A 1 207 ? 1.157 2.057 21.857 1.00 95.12 207 ALA A CA 1
ATOM 1629 C C . ALA A 1 207 ? 1.787 3.002 22.894 1.00 95.12 207 ALA A C 1
ATOM 1631 O O . ALA A 1 207 ? 2.360 2.555 23.886 1.00 95.12 207 ALA A O 1
ATOM 1632 N N . THR A 1 208 ? 1.648 4.313 22.690 1.00 96.06 208 THR A N 1
ATOM 1633 C CA . THR A 1 208 ? 2.097 5.342 23.642 1.00 96.06 208 THR A CA 1
ATOM 1634 C C . THR A 1 208 ? 1.043 5.661 24.694 1.00 96.06 208 THR A C 1
ATOM 1636 O O . THR A 1 208 ? 1.377 6.060 25.807 1.00 96.06 208 THR A O 1
ATOM 1639 N N . SER A 1 209 ? -0.235 5.511 24.350 1.00 97.31 209 SER A N 1
ATOM 1640 C CA . SER A 1 209 ? -1.362 5.708 25.259 1.00 97.31 209 SER A CA 1
ATOM 1641 C C . SER A 1 209 ? -2.625 5.037 24.715 1.00 97.31 209 SER A C 1
ATOM 1643 O O . SER A 1 209 ? -2.623 4.412 23.652 1.00 97.31 209 SER A O 1
ATOM 1645 N N . TYR A 1 210 ? -3.720 5.167 25.452 1.00 98.38 210 TYR A N 1
ATOM 1646 C CA . TYR A 1 210 ? -5.036 4.663 25.110 1.00 98.38 210 TYR A CA 1
ATOM 1647 C C . TYR A 1 210 ? -6.067 5.770 25.239 1.00 98.38 210 TYR A C 1
ATOM 1649 O O . TYR A 1 210 ? -5.999 6.623 26.126 1.00 98.38 210 TYR A O 1
ATOM 1657 N N . GLN A 1 211 ? -7.056 5.711 24.360 1.00 98.19 211 GLN A N 1
ATOM 1658 C CA . GLN A 1 211 ? -8.253 6.527 24.432 1.00 98.19 211 GLN A CA 1
ATOM 1659 C C . GLN A 1 211 ? -9.432 5.628 24.768 1.00 98.19 211 GLN A C 1
ATOM 1661 O O . GLN A 1 211 ? -9.681 4.636 24.081 1.00 98.19 211 GLN A O 1
ATOM 1666 N N . VAL A 1 212 ? -10.159 5.986 25.819 1.00 97.81 212 VAL A N 1
ATOM 1667 C CA . VAL A 1 212 ? -11.358 5.284 26.271 1.00 97.81 212 VAL A CA 1
ATOM 1668 C C . VAL A 1 212 ? -12.548 6.197 26.059 1.00 97.81 212 VAL A C 1
ATOM 1670 O O . VAL A 1 212 ? -12.539 7.349 26.484 1.00 97.81 212 VAL A O 1
ATOM 1673 N N . GLU A 1 213 ? -13.585 5.689 25.409 1.00 97.50 213 GLU A N 1
ATOM 1674 C CA . GLU A 1 213 ? -14.833 6.410 25.198 1.00 97.50 213 GLU A CA 1
ATOM 1675 C C . GLU A 1 213 ? -15.966 5.671 25.891 1.00 97.50 213 GLU A C 1
ATOM 1677 O O . GLU A 1 213 ? -16.175 4.480 25.663 1.00 97.50 213 GLU A O 1
ATOM 1682 N N . ILE A 1 214 ? -16.710 6.404 26.711 1.00 93.19 214 ILE A N 1
ATOM 1683 C CA . ILE A 1 214 ? -17.832 5.903 27.489 1.00 93.19 214 ILE A CA 1
ATOM 1684 C C . ILE A 1 214 ? -19.067 6.706 27.108 1.00 93.19 214 ILE A C 1
ATOM 1686 O O . ILE A 1 214 ? -19.064 7.942 27.078 1.00 93.19 214 ILE A O 1
ATOM 1690 N N . GLN A 1 215 ? -20.137 5.981 26.824 1.00 92.56 215 GLN A N 1
ATOM 1691 C CA . GLN A 1 215 ? -21.451 6.528 26.547 1.00 92.56 215 GLN A CA 1
ATOM 1692 C C . GLN A 1 215 ? -22.468 5.895 27.482 1.00 92.56 215 GLN A C 1
ATOM 1694 O O . GLN A 1 215 ? -22.266 4.800 28.008 1.00 92.56 215 GLN A O 1
ATOM 1699 N N . TYR A 1 216 ? -23.582 6.582 27.663 1.00 87.44 216 TYR A N 1
ATOM 1700 C CA . TYR A 1 216 ? -24.662 6.118 28.511 1.00 87.44 216 TYR A CA 1
ATOM 1701 C C . TYR A 1 216 ? -26.005 6.293 27.821 1.00 87.44 216 TYR A C 1
ATOM 1703 O O . TYR A 1 216 ? -26.145 7.032 26.848 1.00 87.44 216 TYR A O 1
ATOM 1711 N N . LYS A 1 217 ? -26.997 5.588 28.339 1.00 85.94 217 LYS A N 1
ATOM 1712 C CA . LYS A 1 217 ? -28.372 5.623 27.875 1.00 85.94 217 LYS A CA 1
ATOM 1713 C C . LYS A 1 217 ? -29.285 5.661 29.095 1.00 85.94 217 LYS A C 1
ATOM 1715 O O . LYS A 1 217 ? -29.100 4.878 30.032 1.00 85.94 217 LYS A O 1
ATOM 1720 N N . ARG A 1 218 ? -30.234 6.601 29.097 1.00 79.12 218 ARG A N 1
ATOM 1721 C CA . ARG A 1 218 ? -31.245 6.747 30.158 1.00 79.12 218 ARG A CA 1
ATOM 1722 C C . ARG A 1 218 ? -32.334 5.685 29.977 1.00 79.12 218 ARG A C 1
ATOM 1724 O O . ARG A 1 218 ? -32.533 5.192 28.874 1.00 79.12 218 ARG A O 1
ATOM 1731 N N . SER A 1 219 ? -33.047 5.339 31.044 1.00 73.88 219 SER A N 1
ATOM 1732 C CA . SER A 1 219 ? -34.118 4.330 31.010 1.00 73.88 219 SER A CA 1
ATOM 1733 C C . SER A 1 219 ? -35.227 4.648 29.998 1.00 73.88 219 SER A C 1
ATOM 1735 O O . SER A 1 219 ? -35.706 3.741 29.323 1.00 73.88 219 SER A O 1
ATOM 1737 N N . ASN A 1 220 ? -35.578 5.928 29.861 1.00 75.81 220 ASN A N 1
ATOM 1738 C CA . ASN A 1 220 ? -36.685 6.403 29.024 1.00 75.81 220 ASN A CA 1
ATOM 1739 C C . ASN A 1 220 ? -36.231 6.929 27.650 1.00 75.81 220 ASN A C 1
ATOM 1741 O O . ASN A 1 220 ? -37.046 7.447 26.894 1.00 75.81 220 ASN A O 1
ATOM 1745 N N . ASP A 1 221 ? -34.938 6.844 27.332 1.00 76.75 221 ASP A N 1
ATOM 1746 C CA . ASP A 1 221 ? -34.378 7.339 26.074 1.00 76.75 221 ASP A CA 1
ATOM 1747 C C . ASP A 1 221 ? -33.700 6.188 25.346 1.00 76.75 221 ASP A C 1
ATOM 1749 O O . ASP A 1 221 ? -32.895 5.469 25.934 1.00 76.75 221 ASP A O 1
ATOM 1753 N N . ASN A 1 222 ? -34.003 6.014 24.059 1.00 83.25 222 ASN A N 1
ATOM 1754 C CA . ASN A 1 222 ? -33.372 4.987 23.248 1.00 83.25 222 ASN A CA 1
ATOM 1755 C C . ASN A 1 222 ? -31.979 5.365 22.709 1.00 83.25 222 ASN A C 1
ATOM 1757 O O . ASN A 1 222 ? -31.263 4.479 22.225 1.00 83.25 222 ASN A O 1
ATOM 1761 N N . ARG A 1 223 ? -31.570 6.631 22.847 1.00 90.12 223 ARG A N 1
ATOM 1762 C CA . ARG A 1 223 ? -30.327 7.201 22.323 1.00 90.12 223 ARG A CA 1
ATOM 1763 C C . ARG A 1 223 ? -29.137 7.014 23.269 1.00 90.12 223 ARG A C 1
ATOM 1765 O O . ARG A 1 223 ? -29.242 7.148 24.484 1.00 90.12 223 ARG A O 1
ATOM 1772 N N . TRP A 1 224 ? -27.969 6.750 22.684 1.00 91.44 224 TRP A N 1
ATOM 1773 C CA . TRP A 1 224 ? -26.691 6.798 23.395 1.00 91.44 224 TRP A CA 1
ATOM 1774 C C . TRP A 1 224 ? -26.154 8.229 23.434 1.00 91.44 224 TRP A C 1
ATOM 1776 O O . TRP A 1 224 ? -26.000 8.867 22.390 1.00 91.44 224 TRP A O 1
ATOM 1786 N N . LEU A 1 225 ? -25.851 8.712 24.633 1.00 90.25 225 LEU A N 1
ATOM 1787 C CA . LEU A 1 225 ? -25.294 10.032 24.895 1.00 90.25 225 LEU A CA 1
ATOM 1788 C C . LEU A 1 225 ? -23.819 9.905 25.301 1.00 90.25 225 LEU A C 1
ATOM 1790 O O . LEU A 1 225 ? -23.474 8.991 26.059 1.00 90.25 225 LEU A O 1
ATOM 1794 N N . PRO A 1 226 ? -22.931 10.791 24.816 1.00 92.31 226 PRO A N 1
ATOM 1795 C CA . PRO A 1 226 ? -21.545 10.812 25.264 1.00 92.31 226 PRO A CA 1
ATOM 1796 C C . PRO A 1 226 ? -21.488 11.109 26.762 1.00 92.31 226 PRO A C 1
ATOM 1798 O O . PRO A 1 226 ? -22.203 11.983 27.250 1.00 92.31 226 PRO A O 1
ATOM 1801 N N . TRP A 1 227 ? -20.644 10.376 27.488 1.00 88.94 227 TRP A N 1
ATOM 1802 C CA . TRP A 1 227 ? -20.381 10.655 28.898 1.00 88.94 227 TRP A CA 1
ATOM 1803 C C . TRP A 1 227 ? -18.959 11.150 29.111 1.00 88.94 227 TRP A C 1
ATOM 1805 O O . TRP A 1 227 ? -18.755 12.269 29.572 1.00 88.94 227 TRP A O 1
ATOM 1815 N N . LYS A 1 228 ? -17.968 10.323 28.760 1.00 90.69 228 LYS A N 1
ATOM 1816 C CA . LYS A 1 228 ? -16.562 10.621 29.025 1.00 90.69 228 LYS A CA 1
ATOM 1817 C C . LYS A 1 228 ? -15.677 10.100 27.903 1.00 90.69 228 LYS A C 1
ATOM 1819 O O . LYS A 1 228 ? -15.903 9.013 27.376 1.00 90.69 228 LYS A O 1
ATOM 1824 N N . LYS A 1 229 ? -14.653 10.877 27.561 1.00 95.81 229 LYS A N 1
ATOM 1825 C CA . LYS A 1 229 ? -13.543 10.454 26.708 1.00 95.81 229 LYS A CA 1
ATOM 1826 C C . LYS A 1 229 ? -12.252 10.710 27.480 1.00 95.81 229 LYS A C 1
ATOM 1828 O O . LYS A 1 229 ? -12.029 11.836 27.910 1.00 95.81 229 LYS A O 1
ATOM 1833 N N . ILE A 1 230 ? -11.464 9.668 27.721 1.00 95.50 230 ILE A N 1
ATOM 1834 C CA . ILE A 1 230 ? -10.277 9.709 28.585 1.00 95.50 230 ILE A CA 1
ATOM 1835 C C . ILE A 1 230 ? -9.047 9.319 27.779 1.00 95.50 230 ILE A C 1
ATOM 1837 O O . ILE A 1 230 ? -9.111 8.383 26.989 1.00 95.50 230 ILE A O 1
ATOM 1841 N N . SER A 1 231 ? -7.931 9.998 28.044 1.00 97.00 231 SER A N 1
ATOM 1842 C CA . SER A 1 231 ? -6.594 9.565 27.642 1.00 97.00 231 SER A CA 1
ATOM 1843 C C . SER A 1 231 ? -5.878 8.969 28.851 1.00 97.00 231 SER A C 1
ATOM 1845 O O . SER A 1 231 ? -5.842 9.610 29.899 1.00 97.00 231 SER A O 1
ATOM 1847 N N . THR A 1 232 ? -5.301 7.778 28.721 1.00 97.06 232 THR A N 1
ATOM 1848 C CA . THR A 1 232 ? -4.494 7.150 29.781 1.00 97.06 232 THR A CA 1
ATOM 1849 C C . THR A 1 232 ? -3.307 6.390 29.193 1.00 97.06 232 THR A C 1
ATOM 1851 O O . THR A 1 232 ? -3.365 5.945 28.052 1.00 97.06 232 THR A O 1
ATOM 1854 N N . THR A 1 233 ? -2.222 6.240 29.946 1.00 96.94 233 THR A N 1
ATOM 1855 C CA . THR A 1 233 ? -1.070 5.394 29.581 1.00 96.94 233 THR A CA 1
ATOM 1856 C C . THR A 1 233 ? -1.176 3.979 30.153 1.00 96.94 233 THR A C 1
ATOM 1858 O O . THR A 1 233 ? -0.445 3.088 29.727 1.00 96.94 233 THR A O 1
ATOM 1861 N N . THR A 1 234 ? -2.100 3.750 31.087 1.00 96.94 234 THR A N 1
ATOM 1862 C CA . THR A 1 234 ? -2.371 2.443 31.698 1.00 96.94 234 THR A CA 1
ATOM 1863 C C . THR A 1 234 ? -3.318 1.601 30.840 1.00 96.94 234 THR A C 1
ATOM 1865 O O . THR A 1 234 ? -3.954 2.096 29.910 1.00 96.94 234 THR A O 1
ATOM 1868 N N . THR A 1 235 ? -3.445 0.313 31.166 1.00 97.56 235 THR A N 1
ATOM 1869 C CA . THR A 1 235 ? -4.398 -0.619 30.530 1.00 97.56 235 THR A CA 1
ATOM 1870 C C . THR A 1 235 ? -5.689 -0.810 31.321 1.00 97.56 235 THR A C 1
ATOM 1872 O O . THR A 1 235 ? -6.440 -1.766 31.104 1.00 97.56 235 THR A O 1
ATOM 1875 N N . GLU A 1 236 ? -5.936 0.093 32.260 1.00 96.38 236 GLU A N 1
ATOM 1876 C CA . GLU A 1 236 ? -7.139 0.102 33.066 1.00 96.38 236 GLU A CA 1
ATOM 1877 C C . GLU A 1 236 ? -7.581 1.523 33.391 1.00 96.38 236 GLU A C 1
ATOM 1879 O O . GLU A 1 236 ? -6.772 2.453 33.459 1.00 96.38 236 GLU A O 1
ATOM 1884 N N . PHE A 1 237 ? -8.884 1.688 33.566 1.00 93.75 237 PHE A N 1
ATOM 1885 C CA . PHE A 1 237 ? -9.482 2.943 33.974 1.00 93.75 237 PHE A CA 1
ATOM 1886 C C . PHE A 1 237 ? -10.701 2.677 34.847 1.00 93.75 237 PHE A C 1
ATOM 1888 O O . PHE A 1 237 ? -11.681 2.078 34.397 1.00 93.75 237 PHE A O 1
ATOM 1895 N N . THR A 1 238 ? -10.641 3.177 36.074 1.00 90.75 238 THR A N 1
ATOM 1896 C CA . THR A 1 238 ? -11.744 3.129 37.026 1.00 90.75 238 THR A CA 1
ATOM 1897 C C . THR A 1 238 ? -12.478 4.456 37.024 1.00 90.75 238 THR A C 1
ATOM 1899 O O . THR A 1 238 ? -11.877 5.531 37.077 1.00 90.75 238 THR A O 1
ATOM 1902 N N . PHE A 1 239 ? -13.802 4.395 36.985 1.00 85.06 239 PHE A N 1
ATOM 1903 C CA . PHE A 1 239 ? -14.642 5.569 37.165 1.00 85.06 239 PHE A CA 1
ATOM 1904 C C . PHE A 1 239 ? -15.824 5.262 38.064 1.00 85.06 239 PHE A C 1
ATOM 1906 O O . PHE A 1 239 ? -16.251 4.118 38.177 1.00 85.06 239 PHE A O 1
ATOM 1913 N N . GLN A 1 240 ? -16.391 6.324 38.623 1.00 78.88 240 GLN A N 1
ATOM 1914 C CA . GLN A 1 240 ? -17.653 6.285 39.336 1.00 78.88 240 GLN A CA 1
ATOM 1915 C C . GLN A 1 240 ? -18.698 7.079 38.553 1.00 78.88 240 GLN A C 1
ATOM 1917 O O . GLN A 1 240 ? -18.434 8.201 38.109 1.00 78.88 240 GLN A O 1
ATOM 1922 N N . PHE A 1 241 ? -19.890 6.514 38.374 1.00 70.12 241 PHE A N 1
ATOM 1923 C CA . PHE A 1 241 ? -21.038 7.323 37.971 1.00 70.12 241 PHE A CA 1
ATOM 1924 C C . PHE A 1 241 ? -21.499 8.119 39.197 1.00 70.12 241 PHE A C 1
ATOM 1926 O O . PHE A 1 241 ? -22.045 7.550 40.137 1.00 70.12 241 PHE A O 1
ATOM 1933 N N . LEU A 1 242 ? -21.256 9.433 39.206 1.00 62.00 242 LEU A N 1
ATOM 1934 C CA . LEU A 1 242 ? -21.762 10.331 40.248 1.00 62.00 242 LEU A CA 1
ATOM 1935 C C . LEU A 1 242 ? -23.293 10.415 40.119 1.00 62.00 242 LEU A C 1
ATOM 1937 O O . LEU A 1 242 ? -23.820 11.061 39.212 1.00 62.00 242 LEU A O 1
ATOM 1941 N N . LEU A 1 243 ? -24.011 9.699 40.982 1.00 53.97 243 LEU A N 1
ATOM 1942 C CA . LEU A 1 243 ? -25.468 9.596 40.941 1.00 53.97 243 LEU A CA 1
ATOM 1943 C C . LEU A 1 243 ? -26.128 10.770 41.676 1.00 53.97 243 LEU A C 1
ATOM 1945 O O . LEU A 1 243 ? -26.290 10.733 42.886 1.00 53.97 243 LEU A O 1
ATOM 1949 N N . ASN A 1 244 ? -26.597 11.753 40.904 1.00 51.09 244 ASN A N 1
ATOM 1950 C CA . ASN A 1 244 ? -27.795 12.549 41.224 1.00 51.09 244 ASN A CA 1
ATOM 1951 C C . ASN A 1 244 ? -28.882 12.373 40.130 1.00 51.09 244 ASN A C 1
ATOM 1953 O O . ASN A 1 244 ? -29.718 13.245 39.917 1.00 51.09 244 ASN A O 1
ATOM 1957 N N . THR A 1 245 ? -28.862 11.267 39.371 1.00 51.09 245 THR A N 1
ATOM 1958 C CA . THR A 1 245 ? -29.781 11.003 38.236 1.00 51.09 245 THR A CA 1
ATOM 1959 C C . THR A 1 245 ? -30.183 9.515 38.136 1.00 51.09 245 THR A C 1
ATOM 1961 O O . THR A 1 245 ? -29.521 8.670 38.731 1.00 51.09 245 THR A O 1
ATOM 1964 N N . PRO A 1 246 ? -31.312 9.179 37.472 1.00 51.75 246 PRO A N 1
ATOM 1965 C CA . PRO A 1 246 ? -32.222 8.107 37.894 1.00 51.75 246 PRO A CA 1
ATOM 1966 C C . PRO A 1 246 ? -31.777 6.665 37.596 1.00 51.75 246 PRO A C 1
ATOM 1968 O O . PRO A 1 246 ? -31.035 6.381 36.657 1.00 51.75 246 PRO A O 1
ATOM 1971 N N . LEU A 1 247 ? -32.340 5.755 38.399 1.00 55.97 247 LEU A N 1
ATOM 1972 C CA . LEU A 1 247 ? -32.274 4.289 38.345 1.00 55.97 247 LEU A CA 1
ATOM 1973 C C . LEU A 1 247 ? -32.391 3.721 36.906 1.00 55.97 247 LEU A C 1
ATOM 1975 O O . LEU A 1 247 ? -33.224 4.173 36.124 1.00 55.97 247 LEU A O 1
ATOM 1979 N N . ASN A 1 248 ? -31.622 2.661 36.594 1.00 64.50 248 ASN A N 1
ATOM 1980 C CA . ASN A 1 248 ? -31.583 1.912 35.315 1.00 64.50 248 ASN A CA 1
ATOM 1981 C C . ASN A 1 248 ? -30.779 2.518 34.141 1.00 64.50 248 ASN A C 1
ATOM 1983 O O . ASN A 1 248 ? -31.152 2.338 32.977 1.00 64.50 248 ASN A O 1
ATOM 1987 N N . MET A 1 249 ? -29.642 3.167 34.399 1.00 71.69 249 MET A N 1
ATOM 1988 C CA . MET A 1 249 ? -28.723 3.572 33.325 1.00 71.69 249 MET A CA 1
ATOM 1989 C C . MET A 1 249 ? -28.010 2.363 32.697 1.00 71.69 249 MET A C 1
ATOM 1991 O O . MET A 1 249 ? -27.544 1.456 33.392 1.00 71.69 249 MET A O 1
ATOM 1995 N N . ARG A 1 250 ? -27.907 2.362 31.363 1.00 84.00 250 ARG A N 1
ATOM 1996 C CA . ARG A 1 250 ? -27.045 1.437 30.610 1.00 84.00 250 ARG A CA 1
ATOM 1997 C C . ARG A 1 250 ? -25.812 2.194 30.148 1.00 84.00 250 ARG A C 1
ATOM 1999 O O . ARG A 1 250 ? -25.940 3.295 29.615 1.00 84.00 250 ARG A O 1
ATOM 2006 N N . GLY A 1 251 ? -24.641 1.608 30.338 1.00 87.75 251 GLY A N 1
ATOM 2007 C CA . GLY A 1 251 ? -23.377 2.119 29.834 1.00 87.75 251 GLY A CA 1
ATOM 2008 C C . GLY A 1 251 ? -22.910 1.324 28.624 1.00 87.75 251 GLY A C 1
ATOM 2009 O O . GLY A 1 251 ? -23.245 0.151 28.456 1.00 87.75 251 GLY A O 1
ATOM 2010 N N . ARG A 1 252 ? -22.129 1.969 27.765 1.00 93.06 252 ARG A N 1
ATOM 2011 C CA . ARG A 1 252 ? -21.287 1.279 26.794 1.00 93.06 252 ARG A CA 1
ATOM 2012 C C . ARG A 1 252 ? -19.931 1.939 26.718 1.00 93.06 252 ARG A C 1
ATOM 2014 O O . ARG A 1 252 ? -19.821 3.153 26.885 1.00 93.06 252 ARG A O 1
ATOM 2021 N N . TRP A 1 253 ? -18.913 1.154 26.423 1.00 95.00 253 TRP A N 1
ATOM 2022 C CA . TRP A 1 253 ? -17.552 1.639 26.324 1.00 95.00 253 TRP A CA 1
ATOM 2023 C C . TRP A 1 253 ? -16.811 0.989 25.163 1.00 95.00 253 TRP A C 1
ATOM 2025 O O . TRP A 1 253 ? -17.161 -0.099 24.699 1.00 95.00 253 TRP A O 1
ATOM 2035 N N . ARG A 1 254 ? -15.792 1.694 24.688 1.00 98.00 254 ARG A N 1
ATOM 2036 C CA . ARG A 1 254 ? -14.801 1.194 23.740 1.00 98.00 254 ARG A CA 1
ATOM 2037 C C . ARG A 1 254 ? -13.462 1.851 24.025 1.00 98.00 254 ARG A C 1
ATOM 2039 O O . ARG A 1 254 ? -13.399 2.940 24.593 1.00 98.00 254 ARG A O 1
ATOM 2046 N N . VAL A 1 255 ? -12.401 1.205 23.581 1.00 98.38 255 VAL A N 1
ATOM 2047 C CA . VAL A 1 255 ? -11.017 1.655 23.728 1.00 98.38 255 VAL A CA 1
ATOM 2048 C C . VAL A 1 255 ? -10.250 1.531 22.412 1.00 98.38 255 VAL A C 1
ATOM 2050 O O . VAL A 1 255 ? -10.571 0.687 21.569 1.00 98.38 255 VAL A O 1
ATOM 2053 N N . TRP A 1 256 ? -9.244 2.377 22.215 1.00 98.31 256 TRP A N 1
ATOM 2054 C CA . TRP A 1 256 ? -8.255 2.231 21.150 1.00 98.31 256 TRP A CA 1
ATOM 2055 C C . TRP A 1 256 ? -6.871 2.668 21.603 1.00 98.31 256 TRP A C 1
ATOM 2057 O O . TRP A 1 256 ? -6.729 3.526 22.471 1.00 98.31 256 TRP A O 1
ATOM 2067 N N . ALA A 1 257 ? -5.855 2.061 20.995 1.00 97.62 257 ALA A N 1
ATOM 2068 C CA . ALA A 1 257 ? -4.467 2.445 21.189 1.00 97.62 257 ALA A CA 1
ATOM 2069 C C . ALA A 1 257 ? -4.144 3.715 20.389 1.00 97.62 257 ALA A C 1
ATOM 2071 O O . ALA A 1 257 ? -4.630 3.910 19.269 1.00 97.62 257 ALA A O 1
ATOM 2072 N N . VAL A 1 258 ? -3.293 4.558 20.955 1.00 96.88 258 VAL A N 1
ATOM 2073 C CA . VAL A 1 258 ? -2.688 5.725 20.316 1.00 96.88 258 VAL A CA 1
ATOM 2074 C C . VAL A 1 258 ? -1.204 5.438 20.130 1.00 96.88 258 VAL A C 1
ATOM 2076 O O . VAL A 1 258 ? -0.563 4.848 20.995 1.00 96.88 258 VAL A O 1
ATOM 2079 N N . TYR A 1 259 ? -0.674 5.838 18.980 1.00 93.94 259 TYR A N 1
ATOM 2080 C CA . TYR A 1 259 ? 0.713 5.621 18.580 1.00 93.94 259 TYR A CA 1
ATOM 2081 C C . TYR A 1 259 ? 1.362 6.978 18.278 1.00 93.94 259 TYR A C 1
ATOM 2083 O O . TYR A 1 259 ? 0.636 7.953 18.051 1.00 93.94 259 TYR A O 1
ATOM 2091 N N . PRO A 1 260 ? 2.702 7.060 18.161 1.00 89.50 260 PRO A N 1
ATOM 2092 C CA . PRO A 1 260 ? 3.380 8.307 17.793 1.00 89.50 260 PRO A CA 1
ATOM 2093 C C . PRO A 1 260 ? 2.835 8.925 16.498 1.00 89.50 260 PRO A C 1
ATOM 2095 O O . PRO A 1 260 ? 2.758 10.141 16.359 1.00 89.50 260 PRO A O 1
ATOM 2098 N N . ARG A 1 261 ? 2.399 8.078 15.556 1.00 85.88 261 ARG A N 1
ATOM 2099 C CA . ARG A 1 261 ? 1.806 8.479 14.273 1.00 85.88 261 ARG A CA 1
ATOM 2100 C C . ARG A 1 261 ? 0.291 8.280 14.239 1.00 85.88 261 ARG A C 1
ATOM 2102 O O . ARG A 1 261 ? -0.250 7.644 13.336 1.00 85.88 261 ARG A O 1
ATOM 2109 N N . GLY A 1 262 ? -0.407 8.788 15.250 1.00 89.62 262 GLY A N 1
ATOM 2110 C CA . GLY A 1 262 ? -1.871 8.854 15.298 1.00 89.62 262 GLY A CA 1
ATOM 2111 C C . GLY A 1 262 ? -2.566 7.603 15.841 1.00 89.62 262 GLY A C 1
ATOM 2112 O O . GLY A 1 262 ? -1.937 6.626 16.249 1.00 89.62 262 GLY A O 1
ATOM 2113 N N . GLU A 1 263 ? -3.896 7.623 15.823 1.00 94.25 263 GLU A N 1
ATOM 2114 C CA . GLU A 1 263 ? -4.746 6.623 16.481 1.00 94.25 263 GLU A CA 1
ATOM 2115 C C . GLU A 1 263 ? -4.789 5.272 15.739 1.00 94.25 263 GLU A C 1
ATOM 2117 O O . GLU A 1 263 ? -4.624 5.193 14.517 1.00 94.25 263 GLU A O 1
ATOM 2122 N N . GLY A 1 264 ? -4.979 4.193 16.498 1.00 93.62 264 GLY A N 1
ATOM 2123 C CA . GLY A 1 264 ? -5.303 2.865 15.989 1.00 93.62 264 GLY A CA 1
ATOM 2124 C C . GLY A 1 264 ? -6.802 2.659 15.755 1.00 93.62 264 GLY A C 1
ATOM 2125 O O . GLY A 1 264 ? -7.619 3.532 16.057 1.00 93.62 264 GLY A O 1
ATOM 2126 N N . PRO A 1 265 ? -7.188 1.489 15.223 1.00 95.38 265 PRO A N 1
ATOM 2127 C CA . PRO A 1 265 ? -8.593 1.133 15.076 1.00 95.38 265 PRO A CA 1
ATOM 2128 C C . PRO A 1 265 ? -9.292 1.050 16.440 1.00 95.38 265 PRO A C 1
ATOM 2130 O O . PRO A 1 265 ? -8.709 0.626 17.440 1.00 95.38 265 PRO A O 1
ATOM 2133 N N . LYS A 1 266 ? -10.572 1.432 16.461 1.00 97.62 266 LYS A N 1
ATOM 2134 C CA . LYS A 1 266 ? -11.426 1.335 17.648 1.00 97.62 266 LYS A CA 1
ATOM 2135 C C . LYS A 1 266 ? -11.936 -0.081 17.839 1.00 97.62 266 LYS A C 1
ATOM 2137 O O . LYS A 1 266 ? -12.303 -0.742 16.871 1.00 97.62 266 LYS A O 1
ATOM 2142 N N . THR A 1 267 ? -11.992 -0.511 19.093 1.00 98.06 267 THR A N 1
ATOM 2143 C CA . THR A 1 267 ? -12.751 -1.706 19.474 1.00 98.06 267 THR A CA 1
ATOM 2144 C C . THR A 1 267 ? -14.244 -1.527 19.194 1.00 98.06 267 THR A C 1
ATOM 2146 O O . THR A 1 267 ? -14.738 -0.412 18.965 1.00 98.06 267 THR A O 1
ATOM 2149 N N . GLY A 1 268 ? -14.963 -2.652 19.199 1.00 97.12 268 GLY A N 1
ATOM 2150 C CA . GLY A 1 268 ? -16.420 -2.649 19.244 1.00 97.12 268 GLY A CA 1
ATOM 2151 C C . GLY A 1 268 ? -16.942 -1.995 20.526 1.00 97.12 268 GLY A C 1
ATOM 2152 O O . GLY A 1 268 ? -16.197 -1.693 21.453 1.00 97.12 268 GLY A O 1
ATOM 2153 N N . TRP A 1 269 ? -18.246 -1.747 20.572 1.00 96.69 269 TRP A N 1
ATOM 2154 C CA . TRP A 1 269 ? -18.884 -1.289 21.802 1.00 96.69 269 TRP A CA 1
ATOM 2155 C C . TRP A 1 269 ? -19.181 -2.484 22.699 1.00 96.69 269 TRP A C 1
ATOM 2157 O O . TRP A 1 269 ? -19.867 -3.397 22.255 1.00 96.69 269 TRP A O 1
ATOM 2167 N N . TRP A 1 270 ? -18.731 -2.438 23.951 1.00 95.50 270 TRP A N 1
ATOM 2168 C CA . TRP A 1 270 ? -19.182 -3.351 25.001 1.00 95.50 270 TRP A CA 1
ATOM 2169 C C . TRP A 1 270 ? -20.144 -2.635 25.930 1.00 95.50 270 TRP A C 1
ATOM 2171 O O . TRP A 1 270 ? -19.923 -1.483 26.303 1.00 95.50 270 TRP A O 1
ATOM 2181 N N . THR A 1 271 ? -21.224 -3.309 26.284 1.00 91.81 271 THR A N 1
ATOM 2182 C CA . THR A 1 271 ? -22.320 -2.779 27.089 1.00 91.81 271 THR A CA 1
ATOM 2183 C C . THR A 1 271 ? -22.261 -3.301 28.518 1.00 91.81 271 THR A C 1
ATOM 2185 O O . THR A 1 271 ? -21.795 -4.408 28.767 1.00 91.81 271 THR A O 1
ATOM 2188 N N . PHE A 1 272 ? -22.739 -2.501 29.464 1.00 86.75 272 PHE A N 1
ATOM 2189 C CA . PHE A 1 272 ? -22.918 -2.901 30.856 1.00 86.75 272 PHE A CA 1
ATOM 2190 C C . PHE A 1 272 ? -24.143 -2.205 31.454 1.00 86.75 272 PHE A C 1
ATOM 2192 O O . PHE A 1 272 ? -24.588 -1.154 30.977 1.00 86.75 272 PHE A O 1
ATOM 2199 N N . LYS A 1 273 ? -24.717 -2.790 32.504 1.00 81.31 273 LYS A N 1
ATOM 2200 C CA . LYS A 1 273 ? -25.868 -2.228 33.219 1.00 81.31 273 LYS A CA 1
ATOM 2201 C C . LYS A 1 273 ? -25.654 -2.332 34.725 1.00 81.31 273 LYS A C 1
ATOM 2203 O O . LYS A 1 273 ? -25.210 -3.369 35.206 1.00 81.31 273 LYS A O 1
ATOM 2208 N N . TYR A 1 274 ? -26.054 -1.296 35.455 1.00 73.75 274 TYR A N 1
ATOM 2209 C CA . TYR A 1 274 ? -26.175 -1.362 36.910 1.00 73.75 274 TYR A CA 1
ATOM 2210 C C . TYR A 1 274 ? -27.581 -1.819 37.288 1.00 73.75 274 TYR A C 1
ATOM 2212 O O . TYR A 1 274 ? -28.577 -1.294 36.772 1.00 73.75 274 TYR A O 1
ATOM 2220 N N . ARG A 1 275 ? -27.665 -2.808 38.174 1.00 63.75 275 ARG A N 1
ATOM 2221 C CA . ARG A 1 275 ? -28.909 -3.215 38.825 1.00 63.75 275 ARG A CA 1
ATOM 2222 C C . ARG A 1 275 ? -28.837 -2.817 40.300 1.00 63.75 275 ARG A C 1
ATOM 2224 O O . ARG A 1 275 ? -27.762 -2.844 40.889 1.00 63.75 275 ARG A O 1
ATOM 2231 N N . ARG A 1 276 ? -29.974 -2.369 40.835 1.00 56.34 276 ARG A N 1
ATOM 2232 C CA . ARG A 1 276 ? -30.155 -2.179 42.274 1.00 56.34 276 ARG A CA 1
ATOM 2233 C C . ARG A 1 276 ? -30.288 -3.536 42.947 1.00 56.34 276 ARG A C 1
ATOM 2235 O O . ARG A 1 276 ? -30.946 -4.404 42.322 1.00 56.34 276 ARG A O 1
#